Protein AF-A0AAE3PGR7-F1 (afdb_monomer_lite)

pLDDT: mean 71.2, std 22.92, range [33.66, 98.75]

Secondary structure (DSSP, 8-state):
--HHHHHHHHHHHHHHHHHHHH-TTS-PPPPHHHHHHHHHHHHHHHHHHHHHHHHHHHHHHHHHHHHHHHHHHHHHHHHHHHHHHHHHHHHHHHHHHHHHHH------------------------PPPPP----------------------------------------SSSHHHHHHHT--

Foldseek 3Di:
DDVVVVVVVVVVVVVVVCVVVVVPVVVPPQPPVNVVVVVVVVVVVVVVVVVVVVVVVVVVVVVVVVVVVVVVVVVVVVVVVVVVVVVVVVVVVVVVVCVVVVDDDDDDDDDDDDDDDDDDDDDDDDDDDDDDDDDDDDDDDDDDDDDDDDDDDDDDDDPDDDDDDDDDDDDDPPPPVVVVVVVD

Sequence (184 aa):
MTDTDVEALERRLRTVERALGDDETHTKPLSTADVADTTEFERRLDALESDLTELQAAVQAIRGYVGNVRSVNDEVADRAETALAKVEALEADRQSQAVERGSPGDGGRTRSSAPRTAIAHDDRARGPSGPTRPNAAEATDGGLDRRTATTGGQSTSDWGLDDEPESPADETSHGLLARVRDLL

Radius of gyration: 44.96 Å; chains: 1; bounding box: 107×59×117 Å

Structure (mmCIF, N/CA/C/O backbone):
data_AF-A0AAE3PGR7-F1
#
_entry.id   AF-A0AAE3PGR7-F1
#
loop_
_atom_site.group_PDB
_atom_site.id
_atom_site.type_symbol
_atom_site.label_atom_id
_atom_site.label_alt_id
_atom_site.label_comp_id
_atom_site.label_asym_id
_atom_site.label_entity_id
_atom_site.label_seq_id
_atom_site.pdbx_PDB_ins_code
_atom_site.Cartn_x
_atom_site.Cartn_y
_atom_site.Cartn_z
_atom_site.occupancy
_atom_site.B_iso_or_equiv
_atom_site.auth_seq_id
_atom_site.auth_comp_id
_atom_site.auth_asym_id
_atom_site.auth_atom_id
_atom_site.pdbx_PDB_model_num
ATOM 1 N N . MET A 1 1 ? 62.964 -0.918 -15.198 1.00 58.75 1 MET A N 1
ATOM 2 C CA . MET A 1 1 ? 62.183 -1.313 -16.380 1.00 58.75 1 MET A CA 1
ATOM 3 C C . MET A 1 1 ? 63.188 -1.440 -17.499 1.00 58.75 1 MET A C 1
ATOM 5 O O . MET A 1 1 ? 63.831 -0.454 -17.831 1.00 58.75 1 MET A O 1
ATOM 9 N N . THR A 1 2 ? 63.489 -2.674 -17.875 1.00 77.94 2 THR A N 1
ATOM 10 C CA . THR A 1 2 ? 64.539 -3.001 -18.846 1.00 77.94 2 THR A CA 1
ATOM 11 C C . THR A 1 2 ? 63.988 -2.849 -20.263 1.00 77.94 2 THR A C 1
ATOM 13 O O . THR A 1 2 ? 62.775 -2.943 -20.439 1.00 77.94 2 THR A O 1
ATOM 16 N N . ASP A 1 3 ? 64.835 -2.620 -21.270 1.00 75.81 3 ASP A N 1
ATOM 17 C CA . ASP A 1 3 ? 64.390 -2.526 -22.675 1.00 75.81 3 ASP A CA 1
ATOM 18 C C . ASP A 1 3 ? 63.552 -3.749 -23.099 1.00 75.81 3 ASP A C 1
ATOM 20 O O . ASP A 1 3 ? 62.554 -3.621 -23.804 1.00 75.81 3 ASP A O 1
ATOM 24 N N . THR A 1 4 ? 63.853 -4.924 -22.539 1.00 81.94 4 THR A N 1
ATOM 25 C CA . THR A 1 4 ? 63.080 -6.162 -22.713 1.00 81.94 4 THR A CA 1
ATOM 26 C C . THR A 1 4 ? 61.622 -6.051 -22.245 1.00 81.94 4 THR A C 1
ATOM 28 O O . THR A 1 4 ? 60.731 -6.656 -22.845 1.00 81.94 4 THR A O 1
ATOM 31 N N . ASP A 1 5 ? 61.350 -5.282 -21.186 1.00 87.25 5 ASP A N 1
ATOM 32 C CA . ASP A 1 5 ? 59.991 -5.065 -20.672 1.00 87.25 5 ASP A CA 1
ATOM 33 C C . ASP A 1 5 ? 59.175 -4.175 -21.624 1.00 87.25 5 ASP A C 1
ATOM 35 O O . ASP A 1 5 ? 57.977 -4.399 -21.814 1.00 87.25 5 ASP A O 1
ATOM 39 N N . VAL A 1 6 ? 59.831 -3.192 -22.253 1.00 87.75 6 VAL A N 1
ATOM 40 C CA . VAL A 1 6 ? 59.220 -2.299 -23.250 1.00 87.75 6 VAL A CA 1
ATOM 41 C C . VAL A 1 6 ? 58.903 -3.081 -24.525 1.00 87.75 6 VAL A C 1
ATOM 43 O O . VAL A 1 6 ? 57.759 -3.075 -24.975 1.00 87.75 6 VAL A O 1
ATOM 46 N N . GLU A 1 7 ? 59.850 -3.870 -25.035 1.00 88.31 7 GLU A N 1
ATOM 47 C CA . GLU A 1 7 ? 59.636 -4.731 -26.208 1.00 88.31 7 GLU A CA 1
ATOM 48 C C . GLU A 1 7 ? 58.528 -5.779 -25.984 1.00 88.31 7 GLU A C 1
ATOM 50 O O . GLU A 1 7 ? 57.774 -6.138 -26.896 1.00 88.31 7 GLU A O 1
ATOM 55 N N . ALA A 1 8 ? 58.403 -6.303 -24.760 1.00 89.81 8 ALA A N 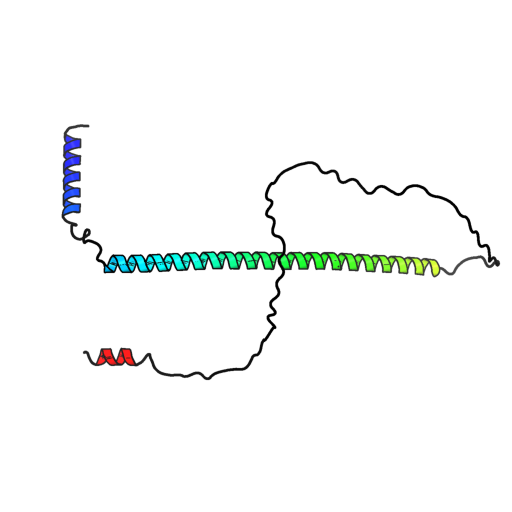1
ATOM 56 C CA . ALA A 1 8 ? 57.325 -7.218 -24.397 1.00 89.81 8 ALA A CA 1
ATOM 57 C C . ALA A 1 8 ? 55.950 -6.532 -24.397 1.00 89.81 8 ALA A C 1
ATOM 59 O O . ALA A 1 8 ? 54.975 -7.133 -24.863 1.00 89.81 8 ALA A O 1
ATOM 60 N N . LEU A 1 9 ? 55.872 -5.289 -23.913 1.00 91.50 9 LEU A N 1
ATOM 61 C CA . LEU A 1 9 ? 54.647 -4.494 -23.919 1.00 91.50 9 LEU A CA 1
ATOM 62 C C . LEU A 1 9 ? 54.239 -4.101 -25.342 1.00 91.50 9 LEU A C 1
ATOM 64 O O . LEU A 1 9 ? 53.080 -4.283 -25.699 1.00 91.50 9 LEU A O 1
ATOM 68 N N . GLU A 1 10 ? 55.178 -3.663 -26.177 1.00 92.75 10 GLU A N 1
ATOM 69 C CA . GLU A 1 10 ? 54.920 -3.306 -27.579 1.00 92.75 10 GLU A CA 1
ATOM 70 C C . GLU A 1 10 ? 54.406 -4.494 -28.394 1.00 92.75 10 GLU A C 1
ATOM 72 O O . GLU A 1 10 ? 53.478 -4.369 -29.191 1.00 92.75 10 GLU A O 1
ATOM 77 N N . ARG A 1 11 ? 54.964 -5.686 -28.167 1.00 92.44 11 ARG A N 1
ATOM 78 C CA . ARG A 1 11 ? 54.494 -6.919 -28.810 1.00 92.44 11 ARG A CA 1
ATOM 79 C C . ARG A 1 11 ? 53.082 -7.296 -28.369 1.00 92.44 11 ARG A C 1
ATOM 81 O O . ARG A 1 11 ? 52.286 -7.742 -29.196 1.00 92.44 11 ARG A O 1
ATOM 88 N N . ARG A 1 12 ? 52.754 -7.115 -27.086 1.00 93.31 12 ARG A N 1
ATOM 89 C CA . ARG A 1 12 ? 51.390 -7.318 -26.577 1.00 93.31 12 ARG A CA 1
ATOM 90 C C . ARG A 1 12 ? 50.428 -6.286 -27.145 1.00 93.31 12 ARG A C 1
ATOM 92 O O . ARG A 1 12 ? 49.370 -6.681 -27.618 1.00 93.31 12 ARG A O 1
ATOM 99 N N . LEU A 1 13 ? 50.814 -5.013 -27.167 1.00 92.81 13 LEU A N 1
ATOM 100 C CA . LEU A 1 13 ? 50.005 -3.938 -27.728 1.00 92.81 13 LEU A CA 1
ATOM 101 C C . LEU A 1 13 ? 49.731 -4.191 -29.209 1.00 92.81 13 LEU A C 1
ATOM 103 O O . LEU A 1 13 ? 48.577 -4.221 -29.594 1.00 92.81 13 LEU A O 1
ATOM 107 N N . ARG A 1 14 ? 50.746 -4.548 -30.002 1.00 91.19 14 ARG A N 1
ATOM 108 C CA . ARG A 1 14 ? 50.576 -4.923 -31.415 1.00 91.19 14 ARG A CA 1
ATOM 109 C C . ARG A 1 14 ? 49.663 -6.137 -31.606 1.00 91.19 14 ARG A C 1
ATOM 111 O O . ARG A 1 14 ? 48.950 -6.225 -32.599 1.00 91.19 14 ARG A O 1
ATOM 118 N N . THR A 1 15 ? 49.691 -7.088 -30.671 1.00 93.25 15 THR A N 1
ATOM 119 C CA . THR A 1 15 ? 48.790 -8.253 -30.693 1.00 93.25 15 THR A CA 1
ATOM 120 C C . THR A 1 15 ? 47.353 -7.832 -30.400 1.00 93.25 15 THR A C 1
ATOM 122 O O . THR A 1 15 ? 46.446 -8.294 -31.080 1.00 93.25 15 THR A O 1
ATOM 125 N N . VAL A 1 16 ? 47.146 -6.935 -29.434 1.00 87.75 16 VAL A N 1
ATOM 126 C CA . VAL A 1 16 ? 45.828 -6.377 -29.100 1.00 87.75 16 VAL A CA 1
ATOM 127 C C . VAL A 1 16 ? 45.314 -5.468 -30.215 1.00 87.75 16 VAL A C 1
ATOM 129 O O . VAL A 1 16 ? 44.167 -5.604 -30.601 1.00 87.75 16 VAL A O 1
ATOM 132 N N . GLU A 1 17 ? 46.147 -4.600 -30.783 1.00 87.56 17 GLU A N 1
ATOM 133 C CA . GLU A 1 17 ? 45.812 -3.737 -31.920 1.00 87.56 17 GLU A CA 1
ATOM 134 C C . GLU A 1 17 ? 45.452 -4.560 -33.150 1.00 87.56 17 GLU A C 1
ATOM 136 O O . GLU A 1 17 ? 44.491 -4.242 -33.841 1.00 87.56 17 GLU A O 1
ATOM 141 N N . ARG A 1 18 ? 46.176 -5.657 -33.403 1.00 84.81 18 ARG A N 1
ATOM 142 C CA . ARG A 1 18 ? 45.808 -6.575 -34.475 1.00 84.81 18 ARG A CA 1
ATOM 143 C C . ARG A 1 18 ? 44.531 -7.338 -34.153 1.00 84.81 18 ARG A C 1
ATOM 145 O O . ARG A 1 18 ? 43.717 -7.477 -35.042 1.00 84.81 18 ARG A O 1
ATOM 152 N N . ALA A 1 19 ? 44.326 -7.795 -32.921 1.00 85.19 19 ALA A N 1
ATOM 153 C CA . ALA A 1 19 ? 43.086 -8.469 -32.538 1.00 85.19 19 ALA A CA 1
ATOM 154 C C . ALA A 1 19 ? 41.865 -7.535 -32.611 1.00 85.19 19 ALA A C 1
ATOM 156 O O . ALA A 1 19 ? 40.807 -7.959 -33.051 1.00 85.19 19 ALA A O 1
ATOM 157 N N . LEU A 1 20 ? 42.020 -6.267 -32.220 1.00 79.50 20 LEU A N 1
ATOM 158 C CA . LEU A 1 20 ? 40.964 -5.254 -32.256 1.00 79.50 20 LEU A CA 1
ATOM 159 C C . LEU A 1 20 ? 40.713 -4.730 -33.678 1.00 79.50 20 LEU A C 1
ATOM 161 O O . LEU A 1 20 ? 39.576 -4.442 -34.024 1.00 79.50 20 LEU A O 1
ATOM 165 N N . GLY A 1 21 ? 41.762 -4.612 -34.498 1.00 73.88 21 GLY A N 1
ATOM 166 C CA . GLY A 1 21 ? 41.654 -4.212 -35.904 1.00 73.88 21 GLY A CA 1
ATOM 167 C C . GLY A 1 21 ? 41.184 -5.332 -36.838 1.00 73.88 21 GLY A C 1
ATOM 168 O O . GLY A 1 21 ? 40.611 -5.042 -37.876 1.00 73.88 21 GLY A O 1
ATOM 169 N N . ASP A 1 22 ? 41.403 -6.602 -36.487 1.00 69.88 22 ASP A N 1
ATOM 170 C CA . ASP A 1 22 ? 40.881 -7.766 -37.229 1.00 69.88 22 ASP A CA 1
ATOM 171 C C . ASP A 1 22 ? 39.427 -8.089 -36.815 1.00 69.88 22 ASP A C 1
ATOM 173 O O . ASP A 1 22 ? 38.694 -8.725 -37.566 1.00 69.88 22 ASP A O 1
ATOM 177 N N . ASP A 1 23 ? 38.976 -7.577 -35.660 1.00 59.38 23 ASP A N 1
ATOM 178 C CA . ASP A 1 23 ? 37.573 -7.563 -35.215 1.00 59.38 23 ASP A CA 1
ATOM 179 C C . ASP A 1 23 ? 36.814 -6.305 -35.690 1.00 59.38 23 ASP A C 1
ATOM 181 O O . ASP A 1 23 ? 35.937 -5.760 -35.018 1.00 59.38 23 ASP A O 1
ATOM 185 N N . GLU A 1 24 ? 37.099 -5.849 -36.911 1.00 56.09 24 GLU A N 1
ATOM 186 C CA . GLU A 1 24 ? 36.337 -4.791 -37.597 1.00 56.09 24 GLU A CA 1
ATOM 187 C C . GLU A 1 24 ? 34.894 -5.236 -37.947 1.00 56.09 24 GLU A C 1
ATOM 189 O O . GLU A 1 24 ? 34.111 -4.512 -38.561 1.00 56.09 24 GLU A O 1
ATOM 194 N N . THR A 1 25 ? 34.509 -6.440 -37.513 1.00 55.44 25 THR A N 1
ATOM 195 C CA . THR A 1 25 ? 33.149 -6.979 -37.538 1.00 55.44 25 THR A CA 1
ATOM 196 C C . THR A 1 25 ? 32.250 -6.487 -36.399 1.00 55.44 25 THR A C 1
ATOM 198 O O . THR A 1 25 ? 31.030 -6.525 -36.565 1.00 55.44 25 THR A O 1
ATOM 201 N N . HIS A 1 26 ? 32.797 -5.974 -35.288 1.00 55.81 26 HIS A N 1
ATOM 202 C CA . HIS A 1 26 ? 31.999 -5.479 -34.147 1.00 55.81 26 HIS A CA 1
ATOM 203 C C . HIS A 1 26 ? 31.828 -3.953 -34.093 1.00 55.81 26 HIS A C 1
ATOM 205 O O . HIS A 1 26 ? 31.121 -3.442 -33.227 1.00 55.81 26 HIS A O 1
ATOM 211 N N . THR A 1 27 ? 32.401 -3.210 -35.041 1.00 59.59 27 THR A N 1
ATOM 212 C CA . THR A 1 27 ? 32.222 -1.752 -35.175 1.00 59.59 27 THR A CA 1
ATOM 213 C C . THR A 1 27 ? 31.289 -1.390 -36.326 1.00 59.59 27 THR A C 1
ATOM 215 O O . THR A 1 27 ? 31.353 -0.286 -36.870 1.00 59.59 27 THR A O 1
ATOM 218 N N . LYS A 1 28 ? 30.386 -2.300 -36.717 1.00 69.81 28 LYS A N 1
ATOM 219 C CA . LYS A 1 28 ? 29.314 -1.920 -37.634 1.00 69.81 28 LYS A CA 1
ATOM 220 C C . LYS A 1 28 ? 28.516 -0.801 -36.951 1.00 69.81 28 LYS A C 1
ATOM 222 O O . LYS A 1 28 ? 28.056 -1.010 -35.827 1.00 69.81 28 LYS A O 1
ATOM 227 N N . PRO A 1 29 ? 28.371 0.382 -37.577 1.00 71.19 29 PRO A N 1
ATOM 228 C CA . PRO A 1 29 ? 27.564 1.439 -36.990 1.00 71.19 29 PRO A CA 1
ATOM 229 C C . PRO A 1 29 ? 26.173 0.868 -36.733 1.00 71.19 29 PRO A C 1
ATOM 231 O O . PRO A 1 29 ? 25.617 0.210 -37.622 1.00 71.19 29 PRO A O 1
ATOM 234 N N . LEU A 1 30 ? 25.657 1.085 -35.516 1.00 75.56 30 LEU A N 1
ATOM 235 C CA . LEU A 1 30 ? 24.296 0.700 -35.157 1.00 75.56 30 LEU A CA 1
ATOM 236 C C . LEU A 1 30 ? 23.379 1.153 -36.284 1.00 75.56 30 LEU A C 1
ATOM 238 O O . LEU A 1 30 ? 23.414 2.318 -36.701 1.00 75.56 30 LEU A O 1
ATOM 242 N N . SER A 1 31 ? 22.616 0.215 -36.833 1.00 80.75 31 SER A N 1
ATOM 243 C CA . SER A 1 31 ? 21.657 0.585 -37.852 1.00 80.75 31 SER A CA 1
ATOM 244 C C . SER A 1 31 ? 20.599 1.479 -37.213 1.00 80.75 31 SER A C 1
ATOM 246 O O . SER A 1 31 ? 20.343 1.434 -36.009 1.00 80.75 31 SER A O 1
ATOM 248 N N . THR A 1 32 ? 19.943 2.298 -38.025 1.00 80.81 32 THR A N 1
ATOM 249 C CA . THR A 1 32 ? 18.810 3.100 -37.551 1.00 80.81 32 THR A CA 1
ATOM 250 C C . THR A 1 32 ? 17.699 2.233 -36.952 1.00 80.81 32 THR A C 1
ATOM 252 O O . THR A 1 32 ? 16.953 2.724 -36.115 1.00 80.81 32 THR A O 1
ATOM 255 N N . ALA A 1 33 ? 17.600 0.961 -37.364 1.00 81.31 33 ALA A N 1
ATOM 256 C CA . ALA A 1 33 ? 16.688 -0.014 -36.773 1.00 81.31 33 ALA A CA 1
ATOM 257 C C . ALA A 1 33 ? 17.131 -0.416 -35.356 1.00 81.31 33 ALA A C 1
ATOM 259 O O . ALA A 1 33 ? 16.325 -0.332 -34.441 1.00 81.31 33 ALA A O 1
ATOM 260 N N . ASP A 1 34 ? 18.418 -0.719 -35.145 1.00 83.06 34 ASP A N 1
ATOM 261 C CA . ASP A 1 34 ? 18.950 -1.070 -33.815 1.00 83.06 34 ASP A CA 1
ATOM 262 C C . ASP A 1 34 ? 18.762 0.078 -32.803 1.00 83.06 34 ASP A C 1
ATOM 264 O O . ASP A 1 34 ? 18.436 -0.137 -31.632 1.00 83.06 34 ASP A O 1
ATOM 268 N N . VAL A 1 35 ? 18.935 1.324 -33.260 1.00 83.62 35 VAL A N 1
ATOM 269 C CA . VAL A 1 35 ? 18.675 2.518 -32.441 1.00 83.62 35 VAL A CA 1
ATOM 270 C C . VAL A 1 35 ? 17.179 2.676 -32.157 1.00 83.62 35 VAL A C 1
ATOM 272 O O . VAL A 1 35 ? 16.812 2.968 -31.022 1.00 83.62 35 VAL A O 1
ATOM 275 N N . ALA A 1 36 ? 16.309 2.467 -33.151 1.00 84.19 36 ALA A N 1
ATOM 276 C CA . ALA A 1 36 ? 14.861 2.558 -32.963 1.00 84.19 36 ALA A CA 1
ATOM 277 C C . ALA A 1 36 ? 14.354 1.523 -31.945 1.00 84.19 36 ALA A C 1
ATOM 279 O O . ALA A 1 36 ? 13.643 1.901 -31.013 1.00 84.19 36 ALA A O 1
ATOM 280 N N . ASP A 1 37 ? 14.797 0.271 -32.059 1.00 89.88 37 ASP A N 1
ATOM 281 C CA . ASP A 1 37 ? 14.452 -0.804 -31.127 1.00 89.88 37 ASP A CA 1
ATOM 282 C C . ASP A 1 37 ? 14.908 -0.462 -29.703 1.00 89.88 37 ASP A C 1
ATOM 284 O O . ASP A 1 37 ? 14.136 -0.575 -28.751 1.00 89.88 37 ASP A O 1
ATOM 288 N N . THR A 1 38 ? 16.135 0.051 -29.550 1.00 92.06 38 THR A N 1
ATOM 289 C CA . THR A 1 38 ? 16.653 0.491 -28.243 1.00 92.06 38 THR A CA 1
ATOM 290 C C . THR A 1 38 ? 15.775 1.590 -27.640 1.00 92.06 38 THR A C 1
ATOM 292 O O . THR A 1 38 ? 15.382 1.487 -26.481 1.00 92.06 38 THR A O 1
ATOM 295 N N . THR A 1 39 ? 15.378 2.595 -28.428 1.00 92.44 39 THR A N 1
ATOM 296 C CA . THR A 1 39 ? 14.498 3.666 -27.928 1.00 92.44 39 THR A CA 1
ATOM 297 C C . THR A 1 39 ? 13.090 3.182 -27.575 1.00 92.44 39 THR A C 1
ATOM 299 O O . THR A 1 39 ? 12.449 3.750 -26.691 1.00 92.44 39 THR A O 1
ATOM 302 N N . GLU A 1 40 ? 12.573 2.149 -28.245 1.00 94.12 40 GLU A N 1
ATOM 303 C CA . GLU A 1 40 ? 11.300 1.529 -27.870 1.00 94.12 40 GLU A CA 1
ATOM 304 C C . GLU A 1 40 ? 11.428 0.780 -26.539 1.00 94.12 40 GLU A C 1
ATOM 306 O O . GLU A 1 40 ? 10.568 0.926 -25.665 1.00 94.12 40 GLU A O 1
ATOM 311 N N . PHE A 1 41 ? 12.521 0.036 -26.350 1.00 95.56 41 PHE A N 1
ATOM 312 C CA . PHE A 1 41 ? 12.805 -0.634 -25.084 1.00 95.56 41 PHE A CA 1
ATOM 313 C C . PHE A 1 41 ? 12.960 0.352 -23.930 1.00 95.56 41 PHE A C 1
ATOM 315 O O . PHE A 1 41 ? 12.374 0.120 -22.876 1.00 95.56 41 PHE A O 1
ATOM 322 N N . GLU A 1 42 ? 13.676 1.458 -24.133 1.00 95.88 42 GLU A N 1
ATOM 323 C CA . GLU A 1 42 ? 13.814 2.526 -23.137 1.00 95.88 42 GLU A CA 1
ATOM 324 C C . GLU A 1 42 ? 12.445 3.081 -22.731 1.00 95.88 42 GLU A C 1
ATOM 326 O O . GLU A 1 42 ? 12.109 3.081 -21.551 1.00 95.88 42 GLU A O 1
ATOM 331 N N . ARG A 1 43 ? 11.581 3.426 -23.697 1.00 96.94 43 ARG A N 1
ATOM 332 C CA . ARG A 1 43 ? 10.220 3.907 -23.393 1.00 96.94 43 ARG A CA 1
ATOM 333 C C . ARG A 1 43 ? 9.386 2.882 -22.635 1.00 96.94 43 ARG A C 1
ATOM 335 O O . ARG A 1 43 ? 8.582 3.248 -21.781 1.00 96.94 43 ARG A O 1
ATOM 342 N N . ARG A 1 44 ? 9.527 1.599 -22.974 1.00 97.00 44 ARG A N 1
ATOM 343 C CA . ARG A 1 44 ? 8.803 0.526 -22.288 1.00 97.00 44 ARG A CA 1
ATOM 344 C C . ARG A 1 44 ? 9.320 0.325 -20.866 1.00 97.00 44 ARG A C 1
ATOM 346 O O . ARG A 1 44 ? 8.514 0.045 -19.984 1.00 97.00 44 ARG A O 1
ATOM 353 N N . LEU A 1 45 ? 10.625 0.462 -20.642 1.00 98.12 45 LEU A N 1
ATOM 354 C CA . LEU A 1 45 ? 11.211 0.437 -19.305 1.00 98.12 45 LEU A CA 1
ATOM 355 C C . LEU A 1 45 ? 10.723 1.624 -18.477 1.00 98.12 45 LEU A C 1
ATOM 357 O O . LEU A 1 45 ? 10.206 1.397 -17.390 1.00 98.12 45 LEU A O 1
ATOM 361 N N . ASP A 1 46 ? 10.756 2.840 -19.023 1.00 97.75 46 ASP A N 1
ATOM 362 C CA . ASP A 1 46 ? 10.248 4.038 -18.344 1.00 97.75 46 ASP A CA 1
ATOM 363 C C . ASP A 1 46 ? 8.769 3.884 -17.947 1.00 97.75 46 ASP A C 1
ATOM 365 O O . ASP A 1 46 ? 8.370 4.221 -16.830 1.00 97.75 46 ASP A O 1
ATOM 369 N N . ALA A 1 47 ? 7.942 3.328 -18.841 1.00 97.69 47 ALA A N 1
ATOM 370 C CA . ALA A 1 47 ? 6.539 3.046 -18.546 1.00 97.69 47 ALA A CA 1
ATOM 371 C C . ALA A 1 47 ? 6.387 2.021 -17.409 1.00 97.69 47 ALA A C 1
ATOM 373 O O . ALA A 1 47 ? 5.623 2.246 -16.474 1.00 97.69 47 ALA A O 1
ATOM 374 N N . LEU A 1 48 ? 7.152 0.925 -17.445 1.00 98.25 48 LEU A N 1
ATOM 375 C CA . LEU A 1 48 ? 7.123 -0.096 -16.395 1.00 98.25 48 LEU A CA 1
ATOM 376 C C . LEU A 1 48 ? 7.632 0.432 -15.046 1.00 98.25 48 LEU A C 1
ATOM 378 O O . LEU A 1 48 ? 7.107 0.043 -14.004 1.00 98.25 48 LEU A O 1
ATOM 382 N N . GLU A 1 49 ? 8.634 1.310 -15.038 1.00 98.38 49 GLU A N 1
ATOM 383 C CA . GLU A 1 49 ? 9.129 1.961 -13.822 1.00 98.38 49 GLU A CA 1
ATOM 384 C C . GLU A 1 49 ? 8.088 2.915 -13.224 1.00 98.38 49 GLU A C 1
ATOM 386 O O . GLU A 1 49 ? 7.900 2.945 -12.000 1.00 98.38 49 GLU A O 1
ATOM 391 N N . SER A 1 50 ? 7.364 3.647 -14.076 1.00 98.31 50 SER A N 1
ATOM 392 C CA . SER A 1 50 ? 6.231 4.476 -13.660 1.00 98.31 50 SER A CA 1
ATOM 393 C C . SER A 1 50 ? 5.118 3.626 -13.040 1.00 98.31 50 SER A C 1
ATOM 395 O O . SER A 1 50 ? 4.691 3.903 -11.917 1.00 98.31 50 SER A O 1
ATOM 397 N N . ASP A 1 51 ? 4.705 2.551 -13.715 1.00 98.31 51 ASP A N 1
ATOM 398 C CA . ASP A 1 51 ? 3.666 1.635 -13.228 1.00 98.31 51 ASP A CA 1
ATOM 399 C C . ASP A 1 51 ? 4.075 0.969 -11.907 1.00 98.31 51 ASP A C 1
ATOM 401 O O . ASP A 1 51 ? 3.268 0.826 -10.984 1.00 98.31 51 ASP A O 1
ATOM 405 N N . LEU A 1 52 ? 5.350 0.588 -11.770 1.00 98.69 52 LEU A N 1
ATOM 406 C CA . LEU A 1 52 ? 5.876 0.020 -10.532 1.00 98.69 52 LEU A CA 1
ATOM 407 C C . LEU A 1 52 ? 5.838 1.038 -9.388 1.00 98.69 52 LEU A C 1
ATOM 409 O O . LEU A 1 52 ? 5.480 0.682 -8.263 1.00 98.69 52 LEU A O 1
ATOM 413 N N . THR A 1 53 ? 6.185 2.293 -9.668 1.00 98.56 53 THR A N 1
ATOM 414 C CA . THR A 1 53 ? 6.128 3.383 -8.687 1.00 98.56 53 THR A CA 1
ATOM 415 C C . THR A 1 53 ? 4.692 3.619 -8.219 1.00 98.56 53 THR A C 1
ATOM 417 O O . THR A 1 53 ? 4.439 3.738 -7.016 1.00 98.56 53 THR A O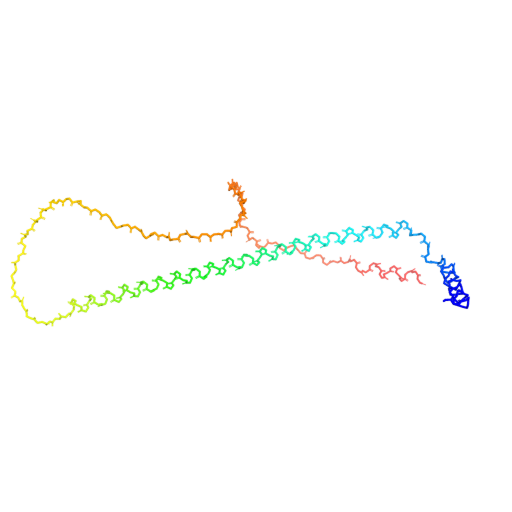 1
ATOM 420 N N . GLU A 1 54 ? 3.730 3.622 -9.142 1.00 98.50 54 GLU A N 1
ATOM 421 C CA . GLU A 1 54 ? 2.308 3.739 -8.817 1.00 98.50 54 GLU A CA 1
ATOM 422 C C . GLU A 1 54 ? 1.813 2.543 -7.992 1.00 98.50 54 GLU A C 1
ATOM 424 O O . GLU A 1 54 ? 1.158 2.725 -6.961 1.00 98.50 54 GLU A O 1
ATOM 429 N N . LEU A 1 55 ? 2.191 1.319 -8.369 1.00 98.56 55 LEU A N 1
ATOM 430 C CA . LEU A 1 55 ? 1.818 0.115 -7.631 1.00 98.56 55 LEU A CA 1
ATOM 431 C C . LEU A 1 55 ? 2.393 0.117 -6.209 1.00 98.56 55 LEU A C 1
ATOM 433 O O . LEU A 1 55 ? 1.697 -0.239 -5.257 1.00 98.56 55 LEU A O 1
ATOM 437 N N . GLN A 1 56 ? 3.642 0.551 -6.030 1.00 98.56 56 GLN A N 1
ATOM 438 C CA . GLN A 1 56 ? 4.249 0.704 -4.705 1.00 98.56 56 GLN A CA 1
ATOM 439 C C . GLN A 1 56 ? 3.496 1.734 -3.856 1.00 98.56 56 GLN A C 1
ATOM 441 O O . GLN A 1 56 ? 3.237 1.484 -2.674 1.00 98.56 56 GLN A O 1
ATOM 446 N N . ALA A 1 57 ? 3.093 2.857 -4.454 1.00 98.69 57 ALA A N 1
ATOM 447 C CA . ALA A 1 57 ? 2.274 3.858 -3.782 1.00 98.69 57 ALA A CA 1
ATOM 448 C C . ALA A 1 57 ? 0.900 3.291 -3.379 1.00 98.69 57 ALA A C 1
ATOM 450 O O . ALA A 1 57 ? 0.471 3.472 -2.236 1.00 98.69 57 ALA A O 1
ATOM 451 N N . ALA A 1 58 ? 0.241 2.542 -4.268 1.00 98.56 58 ALA A N 1
ATOM 452 C CA . ALA A 1 58 ? -1.038 1.891 -3.996 1.00 98.56 58 ALA A CA 1
ATOM 453 C C . ALA A 1 58 ? -0.932 0.855 -2.863 1.00 98.56 58 ALA A C 1
ATOM 455 O O . ALA A 1 58 ? -1.738 0.859 -1.931 1.00 98.56 58 ALA A O 1
ATOM 456 N N . VAL A 1 59 ? 0.102 0.009 -2.876 1.00 98.56 59 VAL A N 1
ATOM 457 C CA . VAL A 1 59 ? 0.361 -0.965 -1.802 1.00 98.56 59 VAL A CA 1
ATOM 458 C C . VAL A 1 59 ? 0.615 -0.259 -0.469 1.00 98.56 59 VAL A C 1
ATOM 460 O O . VAL A 1 59 ? 0.094 -0.683 0.567 1.00 98.56 59 VAL A O 1
ATOM 463 N N . GLN A 1 60 ? 1.366 0.844 -0.475 1.00 98.56 60 GLN A N 1
ATOM 464 C CA . GLN A 1 60 ? 1.614 1.621 0.735 1.00 98.56 60 GLN A CA 1
ATOM 465 C C . GLN A 1 60 ? 0.328 2.263 1.275 1.00 98.56 60 GLN A C 1
ATOM 467 O O . GLN A 1 60 ? 0.110 2.267 2.490 1.00 98.56 60 GLN A O 1
ATOM 472 N N . ALA A 1 61 ? -0.557 2.737 0.396 1.00 98.75 61 ALA A N 1
ATOM 473 C CA . ALA A 1 61 ? -1.872 3.238 0.780 1.00 98.75 61 ALA A CA 1
ATOM 474 C C . ALA A 1 61 ? -2.738 2.135 1.414 1.00 98.75 61 ALA A C 1
ATOM 476 O O . ALA A 1 61 ? -3.321 2.353 2.477 1.00 98.75 61 ALA A O 1
ATOM 477 N N . ILE A 1 62 ? -2.757 0.927 0.835 1.00 98.44 62 ILE A N 1
ATOM 478 C CA . ILE A 1 62 ? -3.469 -0.232 1.399 1.00 98.44 62 ILE A CA 1
ATOM 479 C C . ILE A 1 62 ? -2.908 -0.594 2.779 1.00 98.44 62 ILE A C 1
ATOM 481 O O . ILE A 1 62 ? -3.673 -0.810 3.720 1.00 98.44 62 ILE A O 1
ATOM 485 N N . ARG A 1 63 ? -1.580 -0.618 2.942 1.00 98.06 63 ARG A N 1
ATOM 486 C CA . ARG A 1 63 ? -0.947 -0.871 4.245 1.00 98.06 63 ARG A CA 1
ATOM 487 C C . ARG A 1 63 ? -1.357 0.177 5.281 1.00 98.06 63 ARG A C 1
ATOM 489 O O . ARG A 1 63 ? -1.658 -0.187 6.418 1.00 98.06 63 ARG A O 1
ATOM 496 N N . GLY A 1 64 ? -1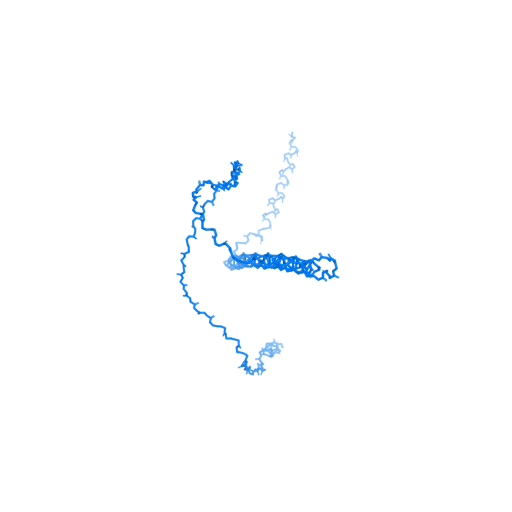.389 1.451 4.892 1.00 98.50 64 GLY A N 1
ATOM 497 C CA . GLY A 1 64 ? -1.876 2.541 5.738 1.00 98.50 64 GLY A CA 1
ATOM 498 C C . GLY A 1 64 ? -3.339 2.352 6.140 1.00 98.50 64 GLY A C 1
ATOM 499 O O . GLY A 1 64 ? -3.671 2.443 7.321 1.00 98.50 64 GLY A O 1
ATOM 500 N N . TYR A 1 65 ? -4.200 2.001 5.183 1.00 98.44 65 TYR A N 1
ATOM 501 C CA . TYR A 1 65 ? -5.616 1.739 5.430 1.00 98.44 65 TYR A CA 1
ATOM 502 C C . TYR A 1 65 ? -5.837 0.569 6.397 1.00 98.44 65 TYR A C 1
ATOM 504 O O . TYR A 1 65 ? -6.559 0.715 7.381 1.00 98.44 65 TYR A O 1
ATOM 512 N N . VAL A 1 66 ? -5.176 -0.574 6.180 1.00 98.56 66 VAL A N 1
ATOM 513 C CA . VAL A 1 66 ? -5.278 -1.735 7.082 1.00 98.56 66 VAL A CA 1
ATOM 514 C C . VAL A 1 66 ? -4.755 -1.394 8.480 1.00 98.56 66 VAL A C 1
ATOM 516 O O . VAL A 1 66 ? -5.338 -1.827 9.473 1.00 98.56 66 VAL A O 1
ATOM 519 N N . GLY A 1 67 ? -3.692 -0.590 8.574 1.00 98.50 67 GLY A N 1
ATOM 520 C CA . GL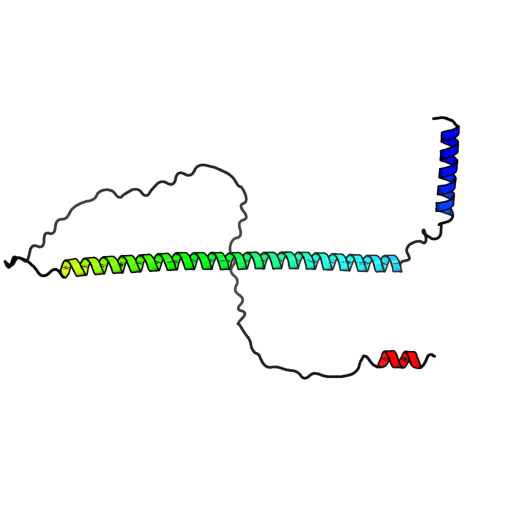Y A 1 67 ? -3.212 -0.053 9.848 1.00 98.50 67 GLY A CA 1
ATOM 521 C C . GLY A 1 67 ? -4.279 0.774 10.570 1.00 98.50 67 GLY A C 1
ATOM 522 O O . GLY A 1 67 ? -4.540 0.539 11.747 1.00 98.50 67 GLY A O 1
ATOM 523 N N . ASN A 1 68 ? -4.952 1.677 9.854 1.00 98.38 68 ASN A N 1
ATOM 524 C CA . ASN A 1 68 ? -6.043 2.483 10.401 1.00 98.38 68 ASN A CA 1
ATOM 525 C C . ASN A 1 68 ? -7.228 1.623 10.872 1.00 98.38 68 ASN A C 1
ATOM 527 O O . ASN A 1 68 ? -7.742 1.838 11.964 1.00 98.38 68 ASN A O 1
ATOM 531 N N . VAL A 1 69 ? -7.635 0.616 10.091 1.00 98.56 69 VAL A N 1
ATOM 532 C CA . VAL A 1 69 ? -8.717 -0.307 10.483 1.00 98.56 69 VAL A CA 1
ATOM 533 C C . VAL A 1 69 ? -8.368 -1.059 11.768 1.00 98.56 69 VAL A C 1
ATOM 535 O O . VAL A 1 69 ? -9.223 -1.189 12.641 1.00 98.56 69 VAL A O 1
ATOM 538 N N . ARG A 1 70 ? -7.118 -1.518 11.917 1.00 97.94 70 ARG A N 1
ATOM 539 C CA . ARG A 1 70 ? -6.657 -2.166 13.156 1.00 97.94 70 ARG A CA 1
ATOM 540 C C . ARG A 1 70 ? -6.704 -1.207 14.345 1.00 97.94 70 ARG A C 1
ATOM 542 O O . ARG A 1 70 ? -7.287 -1.569 15.354 1.00 97.94 70 ARG A O 1
ATOM 549 N N . SER A 1 71 ? -6.208 0.024 14.187 1.00 98.50 71 SER A N 1
ATOM 550 C CA . SER A 1 71 ? -6.282 1.056 15.236 1.00 98.50 71 SER A CA 1
ATOM 551 C C . SER A 1 71 ? -7.719 1.301 15.697 1.00 98.50 71 SER A C 1
ATOM 553 O O . SER A 1 71 ? -7.997 1.304 16.889 1.00 98.50 71 SER A O 1
ATOM 555 N N . VAL A 1 72 ? -8.657 1.447 14.757 1.00 98.25 72 VAL A N 1
ATOM 556 C CA . VAL A 1 72 ? -10.077 1.643 15.085 1.00 98.25 72 VAL A CA 1
ATOM 557 C C . VAL A 1 72 ? -10.659 0.424 15.797 1.00 98.25 72 VAL A C 1
ATOM 559 O O . VAL A 1 72 ? -11.446 0.579 16.727 1.00 98.25 72 VAL A O 1
ATOM 562 N N . ASN A 1 73 ? -10.295 -0.787 15.374 1.00 97.62 73 ASN A N 1
ATOM 563 C CA . ASN A 1 73 ? -10.758 -2.004 16.030 1.00 97.62 73 ASN A CA 1
ATOM 564 C C . ASN A 1 73 ? -10.260 -2.092 17.478 1.00 97.62 73 ASN A C 1
ATOM 566 O O . ASN A 1 73 ? -11.050 -2.401 18.367 1.00 97.62 73 ASN A O 1
ATOM 570 N N . ASP A 1 74 ? -8.989 -1.769 17.712 1.00 98.44 74 ASP A N 1
ATOM 571 C CA . ASP A 1 74 ? -8.395 -1.755 19.049 1.00 98.44 74 ASP A CA 1
ATOM 572 C C . ASP A 1 74 ? -9.068 -0.682 19.927 1.00 98.44 74 ASP A C 1
ATOM 574 O O . ASP A 1 74 ? -9.510 -0.970 21.035 1.00 98.44 74 ASP A O 1
ATOM 578 N N . GLU A 1 75 ? -9.309 0.522 19.393 1.00 98.44 75 GLU A N 1
ATOM 579 C CA . GLU A 1 75 ? -10.056 1.578 20.094 1.00 98.44 75 GLU A CA 1
ATOM 580 C C . GLU A 1 75 ? -11.503 1.179 20.438 1.00 98.44 75 GLU A C 1
ATOM 582 O O . GLU A 1 75 ? -12.046 1.581 21.474 1.00 98.44 75 GLU A O 1
ATOM 587 N N . VAL A 1 76 ? -12.171 0.425 19.559 1.00 98.50 76 VAL A N 1
ATOM 588 C CA . VAL A 1 76 ? -13.520 -0.098 19.812 1.00 98.50 76 VAL A CA 1
ATOM 589 C C . VAL A 1 76 ? -13.484 -1.177 20.889 1.00 98.50 76 VAL A C 1
ATOM 591 O O . VAL A 1 76 ? -14.356 -1.161 21.759 1.00 98.50 76 VAL A O 1
ATOM 594 N N . ALA A 1 77 ? -12.492 -2.069 20.862 1.00 97.88 77 ALA A N 1
ATOM 595 C CA . ALA A 1 77 ? -12.303 -3.090 21.885 1.00 97.88 77 ALA A CA 1
ATOM 596 C C . ALA A 1 77 ? -12.067 -2.452 23.264 1.00 97.88 77 ALA A C 1
ATOM 598 O O . ALA A 1 77 ? -12.815 -2.745 24.196 1.00 97.88 77 ALA A O 1
ATOM 599 N N . ASP A 1 78 ? -11.152 -1.485 23.361 1.00 98.56 78 ASP A N 1
ATOM 600 C CA . ASP A 1 78 ? -10.864 -0.748 24.598 1.00 98.56 78 ASP A CA 1
ATOM 601 C C . ASP A 1 78 ? -12.110 -0.028 25.138 1.00 98.56 78 ASP A C 1
ATOM 603 O O . ASP A 1 78 ? -12.400 -0.019 26.343 1.00 98.56 78 ASP A O 1
ATOM 607 N N . ARG A 1 79 ? -12.897 0.584 24.241 1.00 97.62 79 ARG A N 1
ATOM 608 C CA . ARG A 1 79 ? -14.152 1.253 24.608 1.00 97.62 79 ARG A CA 1
ATOM 609 C C . ARG A 1 79 ? -15.199 0.258 25.096 1.00 97.62 79 ARG A C 1
ATOM 611 O O . ARG A 1 79 ? -15.914 0.572 26.050 1.00 97.62 79 ARG A O 1
ATOM 618 N N . ALA A 1 80 ? -15.311 -0.898 24.448 1.00 98.56 80 ALA A N 1
ATOM 619 C CA . ALA A 1 80 ? -16.242 -1.950 24.834 1.00 98.56 80 ALA A CA 1
ATOM 620 C C . ALA A 1 80 ? -15.869 -2.541 26.199 1.00 98.56 80 ALA A C 1
ATOM 622 O O . ALA A 1 80 ? -16.739 -2.649 27.061 1.00 98.56 80 ALA A O 1
ATOM 623 N N . GLU A 1 81 ? -14.588 -2.823 26.435 1.00 98.19 81 GLU A N 1
ATOM 624 C CA . GLU A 1 81 ? -14.085 -3.309 27.722 1.00 98.19 81 GLU A CA 1
ATOM 625 C C . GLU A 1 81 ? -14.322 -2.281 28.836 1.00 98.19 81 GLU A C 1
ATOM 627 O O . GLU A 1 81 ? -14.866 -2.602 29.892 1.00 98.19 81 GLU A O 1
ATOM 632 N N . THR A 1 82 ? -14.042 -1.003 28.567 1.00 98.38 82 THR A N 1
ATOM 633 C CA . THR A 1 82 ? -14.330 0.086 29.512 1.00 98.38 82 THR A CA 1
ATOM 634 C C . THR A 1 82 ? -15.825 0.205 29.818 1.00 98.38 82 THR A C 1
ATOM 636 O O . THR A 1 82 ? -16.213 0.493 30.953 1.00 98.38 82 THR A O 1
ATOM 639 N N . ALA A 1 83 ? -16.685 0.044 28.811 1.00 98.12 83 ALA A N 1
ATOM 640 C CA . ALA A 1 83 ? -18.130 0.092 28.998 1.00 98.12 83 ALA A CA 1
ATOM 641 C C . ALA A 1 83 ? -18.620 -1.094 29.836 1.00 98.12 83 ALA A C 1
ATOM 643 O O . ALA A 1 83 ? -19.400 -0.885 30.764 1.00 98.12 83 ALA A O 1
ATOM 644 N N . LEU A 1 84 ? -18.120 -2.299 29.555 1.00 98.00 84 LEU A N 1
ATOM 645 C CA . LEU A 1 84 ? -18.427 -3.511 30.308 1.00 98.00 84 LEU A CA 1
ATOM 646 C C . LEU A 1 84 ? -18.024 -3.358 31.780 1.00 98.00 84 LEU A C 1
ATOM 648 O O . LEU A 1 84 ? -18.876 -3.485 32.655 1.00 98.00 84 LEU A O 1
ATOM 652 N N . ALA A 1 85 ? -16.787 -2.935 32.050 1.00 98.00 85 ALA A N 1
ATOM 653 C CA . ALA A 1 85 ? -16.297 -2.707 33.410 1.00 98.00 85 ALA A CA 1
ATOM 654 C C . ALA A 1 85 ? -17.139 -1.670 34.180 1.00 98.00 85 ALA A C 1
ATOM 656 O O . ALA A 1 85 ? -17.395 -1.815 35.376 1.00 98.00 85 ALA A O 1
ATOM 657 N N . LYS A 1 86 ? -17.614 -0.614 33.505 1.00 97.56 86 LYS A N 1
ATOM 658 C CA . LYS A 1 86 ? -18.511 0.381 34.118 1.00 97.56 86 LYS A CA 1
ATOM 659 C C . LYS A 1 86 ? -19.886 -0.194 34.440 1.00 97.56 86 LYS A C 1
ATOM 661 O O . LYS A 1 86 ? -20.446 0.149 35.478 1.00 97.56 86 LYS A O 1
ATOM 666 N N . VAL A 1 87 ? -20.445 -1.021 33.558 1.00 98.00 87 VAL A N 1
ATOM 667 C CA . VAL A 1 87 ? -21.734 -1.682 33.798 1.00 98.00 87 VAL A CA 1
ATOM 668 C C . VAL A 1 87 ? -21.615 -2.645 34.975 1.00 98.00 87 VAL A C 1
ATOM 670 O O . VAL A 1 87 ? -22.422 -2.551 35.894 1.00 98.00 87 VAL A O 1
ATOM 673 N N . GLU A 1 88 ? -20.570 -3.470 35.012 1.00 96.88 88 GLU A N 1
ATOM 674 C CA . GLU A 1 88 ? -20.298 -4.383 36.127 1.00 96.88 88 GLU A CA 1
ATOM 675 C C . GLU A 1 88 ? -20.132 -3.632 37.455 1.00 96.88 88 GLU A C 1
ATOM 677 O O . GLU A 1 88 ? -20.728 -4.013 38.462 1.00 96.88 88 GLU A O 1
ATOM 682 N N . ALA A 1 89 ? -19.403 -2.510 37.464 1.00 95.38 89 ALA A N 1
ATOM 683 C CA . ALA A 1 89 ? -19.270 -1.671 38.654 1.00 95.38 89 ALA A CA 1
ATOM 684 C C . ALA A 1 89 ? -20.623 -1.102 39.127 1.00 95.38 89 ALA A C 1
ATOM 686 O O . ALA A 1 89 ? -20.905 -1.084 40.326 1.00 95.38 89 ALA A O 1
ATOM 687 N N . LEU A 1 90 ? -21.483 -0.667 38.198 1.00 96.25 90 LEU A N 1
ATOM 688 C CA . LEU A 1 90 ? -22.831 -0.185 38.519 1.00 96.25 90 LEU A CA 1
ATOM 689 C C . LEU A 1 90 ? -23.756 -1.307 39.010 1.00 96.25 90 LEU A C 1
ATOM 691 O O . LEU A 1 90 ? -24.632 -1.061 39.840 1.00 96.25 90 LEU A O 1
ATOM 695 N N . GLU A 1 91 ? -23.616 -2.523 38.489 1.00 95.12 91 GLU A N 1
ATOM 696 C CA . GLU A 1 91 ? -24.362 -3.688 38.965 1.00 95.12 91 GLU A CA 1
ATOM 697 C C . GLU A 1 91 ? -23.916 -4.104 40.369 1.00 95.12 91 GLU A C 1
ATOM 699 O O . GLU A 1 91 ? -24.770 -4.314 41.233 1.00 95.12 91 GLU A O 1
ATOM 704 N N . ALA A 1 92 ? -22.609 -4.131 40.633 1.00 94.00 92 ALA A N 1
ATOM 705 C CA . ALA A 1 92 ? -22.054 -4.418 41.953 1.00 94.00 92 ALA A CA 1
ATOM 706 C C . ALA A 1 92 ? -22.487 -3.383 43.011 1.00 94.00 92 ALA A C 1
ATOM 708 O O . ALA A 1 92 ? -22.872 -3.759 44.123 1.00 94.00 92 ALA A O 1
ATOM 709 N N . ASP A 1 93 ? -22.499 -2.090 42.666 1.00 93.81 93 ASP A N 1
ATOM 710 C CA . ASP A 1 93 ? -23.000 -1.026 43.550 1.00 93.81 93 ASP A CA 1
ATOM 711 C C . ASP A 1 93 ? -24.498 -1.208 43.860 1.00 93.81 93 ASP A C 1
ATOM 713 O O . ASP A 1 93 ? -24.912 -1.175 45.022 1.00 93.81 93 ASP A O 1
ATOM 717 N N . ARG A 1 94 ? -25.324 -1.517 42.847 1.00 93.25 94 ARG A N 1
ATOM 718 C CA . ARG A 1 94 ? -26.757 -1.805 43.054 1.00 93.25 94 ARG A CA 1
ATOM 719 C C . ARG A 1 94 ? -26.997 -3.034 43.927 1.00 93.25 94 ARG A C 1
ATOM 721 O O . ARG A 1 94 ? -27.884 -2.996 44.780 1.00 93.25 94 ARG A O 1
ATOM 728 N N . GLN A 1 95 ? -26.244 -4.114 43.720 1.00 90.62 95 GLN A N 1
ATOM 729 C CA . GLN A 1 95 ? -26.341 -5.316 44.552 1.00 90.62 95 GLN A CA 1
ATOM 730 C C . GLN A 1 95 ? -25.967 -5.010 46.007 1.00 90.62 95 GLN A C 1
ATOM 732 O O . GLN A 1 95 ? -26.687 -5.417 46.918 1.00 90.62 95 GLN A O 1
ATOM 737 N N . SER A 1 96 ? -24.913 -4.221 46.226 1.00 89.50 96 SER A N 1
ATOM 738 C CA . SER A 1 96 ? -24.491 -3.788 47.564 1.00 89.50 96 SER A CA 1
ATOM 739 C C . SER A 1 96 ? -25.587 -2.974 48.267 1.00 89.50 96 SER A C 1
ATOM 741 O O . SER A 1 96 ? -25.972 -3.291 49.392 1.00 89.50 96 SER A O 1
ATOM 743 N N . GLN A 1 97 ? -26.194 -2.004 47.573 1.00 86.88 97 GLN A N 1
ATOM 744 C CA . GLN A 1 97 ? -27.314 -1.217 48.111 1.00 86.88 97 GLN A CA 1
ATOM 745 C C . GLN A 1 97 ? -28.575 -2.055 48.387 1.00 86.88 97 GLN A C 1
ATOM 747 O O . GLN A 1 97 ? -29.333 -1.762 49.317 1.00 86.88 97 GLN A O 1
ATOM 752 N N . ALA A 1 98 ? -28.837 -3.089 47.581 1.00 80.94 98 ALA A N 1
ATOM 753 C CA . ALA A 1 98 ? -29.962 -3.995 47.796 1.00 80.94 98 ALA A CA 1
ATOM 754 C C . ALA A 1 98 ? -29.769 -4.858 49.053 1.00 80.94 98 ALA A C 1
ATOM 756 O O . ALA A 1 98 ? -30.726 -5.055 49.800 1.00 80.94 98 ALA A O 1
ATOM 757 N N . VAL A 1 99 ? -28.542 -5.318 49.326 1.00 79.75 99 VAL A N 1
ATOM 758 C CA . VAL A 1 99 ? -28.199 -6.043 50.561 1.00 79.75 99 VAL A CA 1
ATOM 759 C C . VAL A 1 99 ? -28.334 -5.134 51.787 1.00 79.75 99 VAL A C 1
ATOM 761 O O . VAL A 1 99 ? -28.935 -5.545 52.779 1.00 79.75 99 VAL A O 1
ATOM 764 N N . GLU A 1 100 ? -27.874 -3.881 51.711 1.00 74.12 100 GLU A N 1
ATOM 765 C CA . GLU A 1 100 ? -28.027 -2.907 52.805 1.00 74.12 100 GLU A CA 1
ATOM 766 C C . GLU A 1 100 ? -29.497 -2.596 53.129 1.00 74.12 100 GLU A C 1
ATOM 768 O O . GLU A 1 100 ? -29.870 -2.507 54.299 1.00 74.12 100 GLU A O 1
ATOM 773 N N . ARG A 1 101 ? -30.365 -2.474 52.115 1.00 68.44 101 ARG A N 1
ATOM 774 C CA . ARG A 1 101 ? -31.817 -2.283 52.321 1.00 68.44 101 ARG A CA 1
ATOM 775 C C . ARG A 1 101 ? -32.547 -3.564 52.722 1.00 68.44 101 ARG A C 1
ATOM 777 O O . ARG A 1 101 ? -33.633 -3.488 53.293 1.00 68.44 101 ARG A O 1
ATOM 784 N N . GLY A 1 102 ? -31.985 -4.716 52.373 1.00 58.31 102 GLY A N 1
ATOM 785 C CA . GLY A 1 102 ? -32.588 -6.031 52.528 1.00 58.31 102 GLY A CA 1
ATOM 786 C C . GLY A 1 102 ? -32.313 -6.714 53.860 1.00 58.31 102 GLY A C 1
ATOM 787 O O . GLY A 1 102 ? -32.848 -7.799 54.042 1.00 58.31 102 GLY A O 1
ATOM 788 N N . SER A 1 103 ? -31.531 -6.126 54.775 1.00 48.16 103 SER A N 1
ATOM 789 C CA . SER A 1 103 ? -31.312 -6.670 56.124 1.00 48.16 103 SER A CA 1
ATOM 790 C C . SER A 1 103 ? -32.536 -6.424 57.026 1.00 48.16 103 SER A C 1
ATOM 792 O O . SER A 1 103 ? -32.761 -5.287 57.453 1.00 48.16 103 SER A O 1
ATOM 794 N N . PRO A 1 104 ? -33.358 -7.445 57.347 1.00 58.75 104 PRO A N 1
ATOM 795 C CA . PRO A 1 104 ? -34.508 -7.312 58.223 1.00 58.75 104 PRO A CA 1
ATOM 796 C C . PRO A 1 104 ? -34.147 -7.926 59.584 1.00 58.75 104 PRO A C 1
ATOM 798 O O . PRO A 1 104 ? -34.292 -9.125 59.807 1.00 58.75 104 PRO A O 1
ATOM 801 N N . GLY A 1 105 ? -33.672 -7.083 60.497 1.00 49.50 105 GLY A N 1
ATOM 802 C CA . GLY A 1 105 ? -33.397 -7.411 61.900 1.00 49.50 105 GLY A CA 1
ATOM 803 C C . GLY A 1 105 ? -32.299 -6.480 62.413 1.00 49.50 105 GLY A C 1
ATOM 804 O O . GLY A 1 105 ? -31.204 -6.490 61.876 1.00 49.50 105 GLY A O 1
ATOM 805 N N . ASP A 1 106 ? -32.500 -5.594 63.380 1.00 49.09 106 ASP A N 1
ATOM 806 C CA . ASP A 1 106 ? -33.310 -5.701 64.586 1.00 49.09 106 ASP A CA 1
ATOM 807 C C . ASP A 1 106 ? -33.539 -4.292 65.180 1.00 49.09 106 ASP A C 1
ATOM 809 O O . ASP A 1 106 ? -32.659 -3.437 65.125 1.00 49.09 106 ASP A O 1
ATOM 813 N N . GLY A 1 107 ? -34.722 -4.079 65.763 1.00 48.84 107 GLY A N 1
ATOM 814 C CA . GLY A 1 107 ? -34.964 -3.056 66.785 1.00 48.84 107 GLY A CA 1
ATOM 815 C C . GLY A 1 107 ? -35.175 -1.601 66.348 1.00 48.84 107 GLY A C 1
ATOM 816 O O . GLY A 1 107 ? -34.230 -0.840 66.187 1.00 48.84 107 GLY A O 1
ATOM 817 N N . GLY A 1 108 ? -36.433 -1.141 66.363 1.00 40.09 108 GLY A N 1
ATOM 818 C CA . GLY A 1 108 ? -36.688 0.278 66.649 1.00 40.09 108 GLY A CA 1
ATOM 819 C C . GLY A 1 108 ? -37.841 0.936 65.913 1.00 40.09 108 GLY A C 1
ATOM 820 O O . GLY A 1 108 ? -37.665 1.932 65.219 1.00 40.09 108 GLY A O 1
ATOM 821 N N . ARG A 1 109 ? -39.067 0.462 66.145 1.00 53.50 109 ARG A N 1
ATOM 822 C CA . ARG A 1 109 ? -40.231 1.343 66.012 1.00 53.50 109 ARG A CA 1
ATOM 823 C C . ARG A 1 109 ? -40.037 2.509 66.985 1.00 53.50 109 ARG A C 1
ATOM 825 O O . ARG A 1 109 ? -40.147 2.258 68.172 1.00 53.50 109 ARG A O 1
ATOM 832 N N . THR A 1 110 ? -39.856 3.742 66.514 1.00 44.66 110 THR A N 1
ATOM 833 C CA . THR A 1 110 ? -40.586 4.912 67.037 1.00 44.66 110 THR A CA 1
ATOM 834 C C . THR A 1 110 ? -40.454 6.131 66.122 1.00 44.66 110 THR A C 1
ATOM 836 O O . THR A 1 110 ? -39.379 6.694 65.982 1.00 44.66 110 THR A O 1
ATOM 839 N N . ARG A 1 111 ? -41.629 6.603 65.688 1.00 48.69 111 ARG A N 1
ATOM 840 C CA . ARG A 1 111 ? -42.062 8.010 65.689 1.00 48.69 111 ARG A CA 1
ATOM 841 C C . ARG A 1 111 ? -41.422 8.962 64.666 1.00 48.69 111 ARG A C 1
ATOM 843 O O . ARG A 1 111 ? -40.357 9.518 64.871 1.00 48.69 111 ARG A O 1
ATOM 850 N N . SER A 1 112 ? -42.237 9.268 63.655 1.00 51.31 112 SER A N 1
ATOM 851 C CA . SER A 1 112 ? -42.767 10.619 63.413 1.00 51.31 112 SER A CA 1
ATOM 852 C C . SER A 1 112 ? -41.781 11.778 63.589 1.00 51.31 112 SER A C 1
ATOM 854 O O . SER A 1 112 ? -41.651 12.291 64.696 1.00 51.31 112 SER A O 1
ATOM 856 N N . SER A 1 113 ? -41.224 12.284 62.485 1.00 42.47 113 SER A N 1
ATOM 857 C CA . SER A 1 113 ? -41.032 13.730 62.312 1.00 42.47 113 SER A CA 1
ATOM 858 C C . SER A 1 113 ? -40.725 14.080 60.851 1.00 42.47 113 SER A C 1
ATOM 860 O O . SER A 1 113 ? -39.597 13.968 60.384 1.00 42.47 113 SER A O 1
ATOM 862 N N . ALA A 1 114 ? -41.743 14.526 60.126 1.00 46.94 114 ALA A N 1
ATOM 863 C CA . ALA A 1 114 ? -41.586 15.661 59.219 1.00 46.94 114 ALA A CA 1
ATOM 864 C C . ALA A 1 114 ? -42.215 16.875 59.936 1.00 46.94 114 ALA A C 1
ATOM 866 O O . ALA A 1 114 ? -43.034 16.648 60.834 1.00 46.94 114 ALA A O 1
ATOM 867 N N . PRO A 1 115 ? -41.957 18.142 59.560 1.00 55.41 115 PRO A N 1
ATOM 868 C CA . PRO A 1 115 ? -41.047 18.663 58.532 1.00 55.41 115 PRO A CA 1
ATOM 869 C C . PRO A 1 115 ? -40.137 19.792 59.074 1.00 55.41 115 PRO A C 1
ATOM 871 O O . PRO A 1 115 ? -40.542 20.509 59.983 1.00 55.41 115 PRO A O 1
ATOM 874 N N . ARG A 1 116 ? -38.963 20.058 58.480 1.00 46.19 116 ARG A N 1
ATOM 875 C CA . ARG A 1 116 ? -38.341 21.399 58.558 1.00 46.19 116 ARG A CA 1
ATOM 876 C C . ARG A 1 116 ? -37.600 21.746 57.272 1.00 46.19 116 ARG A C 1
ATOM 878 O O . ARG A 1 116 ? -36.483 21.307 57.034 1.00 46.19 116 ARG A O 1
ATOM 885 N N . THR A 1 117 ? -38.248 22.580 56.470 1.00 50.31 117 THR A N 1
ATOM 886 C CA . THR A 1 117 ? -37.612 23.487 55.517 1.00 50.31 117 THR A CA 1
ATOM 887 C C . THR A 1 117 ? -36.611 24.372 56.260 1.00 50.31 117 THR A C 1
ATOM 889 O O . THR A 1 117 ? -37.014 25.217 57.059 1.00 50.31 117 THR A O 1
ATOM 892 N N . ALA A 1 118 ? -35.319 24.186 55.998 1.00 50.47 118 ALA A N 1
ATOM 893 C CA . ALA A 1 118 ? -34.278 25.142 56.347 1.00 50.47 118 ALA A CA 1
ATOM 894 C C . ALA A 1 118 ? -33.739 25.733 55.043 1.00 50.47 118 ALA A C 1
ATOM 896 O O . ALA A 1 118 ? -32.938 25.120 54.343 1.00 50.47 118 ALA A O 1
ATOM 897 N N . ILE A 1 119 ? -34.250 26.913 54.700 1.00 52.03 119 ILE A N 1
ATOM 898 C CA . ILE A 1 119 ? -33.600 27.814 53.756 1.00 52.03 119 ILE A CA 1
ATOM 899 C C . ILE A 1 119 ? -32.427 28.435 54.516 1.00 52.03 119 ILE A C 1
ATOM 901 O O . ILE A 1 119 ? -32.639 29.117 55.517 1.00 52.03 119 ILE A O 1
ATOM 905 N N . ALA A 1 120 ? -31.210 28.199 54.037 1.00 49.16 120 ALA A N 1
ATOM 906 C CA . ALA A 1 120 ? -30.034 28.982 54.382 1.00 49.16 120 ALA A CA 1
ATOM 907 C C . ALA A 1 120 ? -29.327 29.366 53.077 1.00 49.16 120 ALA A C 1
ATOM 909 O O . ALA A 1 120 ? -28.714 28.535 52.409 1.00 49.16 120 ALA A O 1
ATOM 910 N N . HIS A 1 121 ? -29.475 30.637 52.715 1.00 47.25 121 HIS A N 1
ATOM 911 C CA . HIS A 1 121 ? -28.484 31.376 51.943 1.00 47.25 121 HIS A CA 1
ATOM 912 C C . HIS A 1 121 ? -27.192 31.438 52.783 1.00 47.25 121 HIS A C 1
ATOM 914 O O . HIS A 1 121 ? -27.290 31.712 53.977 1.00 47.25 121 HIS A O 1
ATOM 920 N N . ASP A 1 122 ? -26.005 31.161 52.233 1.00 41.44 122 ASP A N 1
ATOM 921 C CA . ASP A 1 122 ? -25.157 32.203 51.634 1.00 41.44 122 ASP A CA 1
ATOM 922 C C . ASP A 1 122 ? -23.779 31.687 51.150 1.00 41.44 122 ASP A C 1
ATOM 924 O O . ASP A 1 122 ? -23.207 30.747 51.694 1.00 41.44 122 ASP A O 1
ATOM 928 N N . ASP A 1 123 ? -23.293 32.373 50.116 1.00 41.84 123 ASP A N 1
ATOM 929 C CA . ASP A 1 123 ? -21.915 32.720 49.750 1.00 41.84 123 ASP A CA 1
ATOM 930 C C . ASP A 1 123 ? -20.760 31.706 49.538 1.00 41.84 123 ASP A C 1
ATOM 932 O O . ASP A 1 123 ? -20.115 31.183 50.441 1.00 41.84 123 ASP A O 1
ATOM 936 N N . ARG A 1 124 ? -20.384 31.613 48.247 1.00 47.06 124 ARG A N 1
ATOM 937 C CA . ARG A 1 124 ? -19.040 31.873 47.674 1.00 47.06 124 ARG A CA 1
ATOM 938 C C . ARG A 1 124 ? -17.801 31.449 48.488 1.00 47.06 124 ARG A C 1
ATOM 940 O O . ARG A 1 124 ? -17.373 32.166 49.381 1.00 47.06 124 ARG A O 1
ATOM 947 N N . ALA A 1 125 ? -17.048 30.478 47.952 1.00 44.78 125 ALA A N 1
ATOM 948 C CA . ALA A 1 125 ? -15.618 30.653 47.637 1.00 44.78 125 ALA A CA 1
ATOM 949 C C . ALA A 1 125 ? -14.997 29.436 46.917 1.00 44.78 125 ALA A C 1
ATOM 951 O O . ALA A 1 125 ? -15.118 28.306 47.369 1.00 44.78 125 ALA A O 1
ATOM 952 N N . ARG A 1 126 ? -14.209 29.747 45.876 1.00 44.72 126 ARG A N 1
ATOM 953 C CA . ARG A 1 126 ? -13.038 29.009 45.349 1.00 44.72 126 ARG A CA 1
ATOM 954 C C . ARG A 1 126 ? -13.244 27.624 44.721 1.00 44.72 126 ARG A C 1
ATOM 956 O O . ARG A 1 126 ? -13.407 26.617 45.394 1.00 44.72 126 ARG A O 1
ATOM 963 N N . GLY A 1 127 ? -13.081 27.593 43.396 1.00 42.59 127 GLY A N 1
ATOM 964 C CA . GLY A 1 127 ? -12.928 26.366 42.618 1.00 42.59 127 GLY A CA 1
ATOM 965 C C . GLY A 1 127 ? -11.601 25.632 42.867 1.00 42.59 127 GLY A C 1
ATOM 966 O O . GLY A 1 127 ? -10.651 26.231 43.377 1.00 42.59 127 GLY A O 1
ATOM 967 N N . PRO A 1 128 ? -11.513 24.352 42.474 1.00 51.78 128 PRO A N 1
ATOM 968 C CA . PRO A 1 128 ? -10.254 23.633 42.410 1.00 51.78 128 PRO A CA 1
ATOM 969 C C . PRO A 1 128 ? -9.604 23.802 41.031 1.00 51.78 128 PRO A C 1
ATOM 971 O O . PRO A 1 128 ? -10.164 23.459 39.991 1.00 51.78 128 PRO A O 1
ATOM 974 N N . SER A 1 129 ? -8.397 24.358 41.065 1.00 47.47 129 SER A N 1
ATOM 975 C CA . SER A 1 129 ? -7.426 24.434 39.983 1.00 47.47 129 SER A CA 1
ATOM 976 C C . SER A 1 129 ? -7.245 23.080 39.291 1.00 47.47 129 SER A C 1
ATOM 978 O O . SER A 1 129 ? -6.941 22.081 39.942 1.00 47.47 129 SER A O 1
ATOM 980 N N . GLY A 1 130 ? -7.408 23.057 37.968 1.00 43.97 130 GLY A N 1
ATOM 981 C CA . GLY A 1 130 ? -7.044 21.909 37.142 1.00 43.97 130 GLY A CA 1
ATOM 982 C C . GLY A 1 130 ? -5.528 21.659 37.164 1.00 43.97 130 GLY A C 1
ATOM 983 O O . GLY A 1 130 ? -4.756 22.601 37.368 1.00 43.97 130 GLY A O 1
ATOM 984 N N . PRO A 1 131 ? -5.081 20.407 36.974 1.00 52.66 131 PRO A N 1
ATOM 985 C CA . PRO A 1 131 ? -3.669 20.062 37.034 1.00 52.66 131 PRO A CA 1
ATOM 986 C C . PRO A 1 131 ? -2.887 20.674 35.865 1.00 52.66 131 PRO A C 1
ATOM 988 O O . PRO A 1 131 ? -3.157 20.422 34.689 1.00 52.66 131 PRO A O 1
ATOM 991 N N . THR A 1 132 ? -1.878 21.461 36.224 1.00 43.75 132 THR A N 1
ATOM 992 C CA . THR A 1 132 ? -0.813 21.964 35.358 1.00 43.75 132 THR A CA 1
ATOM 993 C C . THR A 1 132 ? -0.043 20.797 34.737 1.00 43.75 132 THR A C 1
ATOM 995 O O . THR A 1 132 ? 0.633 20.047 35.439 1.00 43.75 132 THR A O 1
ATOM 998 N N . ARG A 1 133 ? -0.109 20.659 33.409 1.00 48.75 133 ARG A N 1
ATOM 999 C CA . ARG A 1 133 ? 0.850 19.868 32.622 1.00 48.75 133 ARG A CA 1
ATOM 1000 C C . ARG A 1 133 ? 2.236 20.530 32.695 1.00 48.75 133 ARG A C 1
ATOM 1002 O O . ARG A 1 133 ? 2.324 21.709 32.349 1.00 48.75 133 ARG A O 1
ATOM 1009 N N . PRO A 1 134 ? 3.320 19.822 33.053 1.00 50.00 134 PRO A N 1
ATOM 1010 C CA . PRO A 1 134 ? 4.663 20.288 32.743 1.00 50.00 134 PRO A CA 1
ATOM 1011 C C . PRO A 1 134 ? 4.964 19.994 31.268 1.00 50.00 134 PRO A C 1
ATOM 1013 O O . PRO A 1 134 ? 4.887 18.851 30.824 1.00 50.00 134 PRO A O 1
ATOM 1016 N N . ASN A 1 135 ? 5.278 21.044 30.512 1.00 38.94 135 ASN A N 1
ATOM 1017 C CA . ASN A 1 135 ? 5.741 20.960 29.133 1.00 38.94 135 ASN A CA 1
ATOM 1018 C C . ASN A 1 135 ? 7.201 21.425 29.118 1.00 38.94 135 ASN A C 1
ATOM 1020 O O . ASN A 1 135 ? 7.477 22.588 29.414 1.00 38.94 135 ASN A O 1
ATOM 1024 N N . ALA A 1 136 ? 8.122 20.512 28.820 1.00 37.41 136 ALA A N 1
ATOM 1025 C CA . ALA A 1 136 ?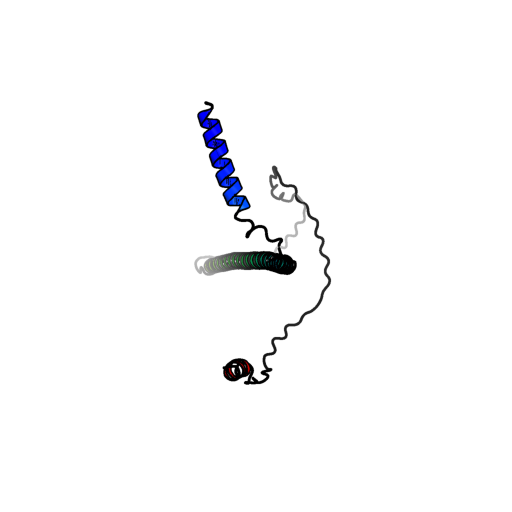 9.527 20.809 28.591 1.00 37.41 136 ALA A CA 1
ATOM 1026 C C . ALA A 1 136 ? 9.978 20.095 27.310 1.00 37.41 136 ALA A C 1
ATOM 1028 O O . ALA A 1 136 ? 10.034 18.872 27.274 1.00 37.41 136 ALA A O 1
ATOM 1029 N N . ALA A 1 137 ? 10.256 20.934 26.309 1.00 39.22 137 ALA A N 1
ATOM 1030 C CA . ALA A 1 137 ? 11.284 20.828 25.275 1.00 39.22 137 ALA A CA 1
ATOM 1031 C C . ALA A 1 137 ? 11.332 19.585 24.356 1.00 39.22 137 ALA A C 1
ATOM 1033 O O . ALA A 1 137 ? 11.709 18.495 24.762 1.00 39.22 137 ALA A O 1
ATOM 1034 N N . GLU A 1 138 ? 11.073 19.842 23.067 1.00 35.75 138 GLU A N 1
ATOM 1035 C CA . GLU A 1 138 ? 12.079 19.890 21.979 1.00 35.75 138 GLU A CA 1
ATOM 1036 C C . GLU A 1 138 ? 11.743 19.099 20.697 1.00 35.75 138 GLU A C 1
ATOM 1038 O O . GLU A 1 138 ? 11.515 17.897 20.706 1.00 35.75 138 GLU A O 1
ATOM 1043 N N . ALA A 1 139 ? 11.819 19.851 19.588 1.00 35.59 139 ALA A N 1
ATOM 1044 C CA . ALA A 1 139 ? 12.120 19.458 18.210 1.00 35.59 139 ALA A CA 1
ATOM 1045 C C . ALA A 1 139 ? 11.133 18.553 17.439 1.00 35.59 139 ALA A C 1
ATOM 1047 O O . ALA A 1 139 ? 11.145 17.331 17.528 1.00 35.59 139 ALA A O 1
ATOM 1048 N N . THR A 1 140 ? 10.391 19.145 16.498 1.00 41.03 140 THR A N 1
ATOM 1049 C CA . THR A 1 140 ? 10.777 19.127 15.071 1.00 41.03 140 THR A CA 1
ATOM 1050 C C . THR A 1 140 ? 9.836 20.012 14.254 1.00 41.03 140 THR A C 1
ATOM 1052 O O . THR A 1 140 ? 8.614 19.963 14.366 1.00 41.03 140 THR A O 1
ATOM 1055 N N . ASP A 1 141 ? 10.476 20.880 13.484 1.00 41.88 141 ASP A N 1
ATOM 1056 C CA . ASP A 1 141 ? 9.929 21.765 12.469 1.00 41.88 141 ASP A CA 1
ATOM 1057 C C . ASP A 1 141 ? 9.422 20.946 11.267 1.00 41.88 141 ASP A C 1
ATOM 1059 O O . ASP A 1 141 ? 10.062 19.978 10.857 1.00 41.88 141 ASP A O 1
ATOM 1063 N N . GLY A 1 142 ? 8.255 21.302 10.729 1.00 35.81 142 GLY A N 1
ATOM 1064 C CA . GLY A 1 142 ? 7.590 20.538 9.668 1.00 35.81 142 GLY A CA 1
ATOM 1065 C C . GLY A 1 142 ? 6.126 20.917 9.463 1.00 35.81 142 GLY A C 1
ATOM 1066 O O . GLY A 1 142 ? 5.260 20.051 9.361 1.00 35.81 142 GLY A O 1
ATOM 1067 N N . GLY A 1 143 ? 5.824 22.216 9.450 1.00 33.66 143 GLY A N 1
ATOM 1068 C CA . GLY A 1 143 ? 4.490 22.717 9.134 1.00 33.66 143 GLY A CA 1
ATOM 1069 C C . GLY A 1 143 ? 4.201 22.638 7.635 1.00 33.66 143 GLY A C 1
ATOM 1070 O O . GLY A 1 143 ? 4.760 23.409 6.861 1.00 33.66 143 GLY A O 1
ATOM 1071 N N . LEU A 1 144 ? 3.273 21.768 7.230 1.00 45.91 144 LEU A N 1
ATOM 1072 C CA . LEU A 1 144 ? 2.527 21.941 5.984 1.00 45.91 144 LEU A CA 1
ATOM 1073 C C . LEU A 1 144 ? 1.031 22.043 6.282 1.00 45.91 144 LEU A C 1
ATOM 1075 O O . LEU A 1 144 ? 0.327 21.075 6.555 1.00 45.91 144 LEU A O 1
ATOM 1079 N N . ASP A 1 145 ? 0.604 23.297 6.215 1.00 42.44 145 ASP A N 1
ATOM 1080 C CA . ASP A 1 145 ? -0.745 23.815 6.060 1.00 42.44 145 ASP A CA 1
ATOM 1081 C C . ASP A 1 145 ? -1.477 23.062 4.928 1.00 42.44 145 ASP A C 1
ATOM 1083 O O . ASP A 1 145 ? -1.154 23.210 3.748 1.00 42.44 145 ASP A O 1
ATOM 1087 N N . ARG A 1 146 ? -2.472 22.233 5.264 1.00 38.97 146 ARG A N 1
ATOM 1088 C CA . ARG A 1 146 ? -3.460 21.759 4.285 1.00 38.97 146 ARG A CA 1
ATOM 1089 C C . ARG A 1 146 ? -4.864 21.950 4.831 1.00 38.97 146 ARG A C 1
ATOM 1091 O O . ARG A 1 146 ? -5.505 21.039 5.349 1.00 38.97 146 ARG A O 1
ATOM 1098 N N . ARG A 1 147 ? -5.323 23.191 4.680 1.00 41.59 147 ARG A N 1
ATOM 1099 C CA . ARG A 1 147 ? -6.729 23.576 4.748 1.00 41.59 147 ARG A CA 1
ATOM 1100 C C . ARG A 1 147 ? -7.588 22.671 3.868 1.00 41.59 147 ARG A C 1
ATOM 1102 O O . ARG A 1 147 ? -7.319 22.443 2.692 1.00 41.59 147 ARG A O 1
ATOM 1109 N N . THR A 1 148 ? -8.656 22.217 4.498 1.00 45.12 148 THR A N 1
ATOM 1110 C CA . THR A 1 148 ? -9.836 21.573 3.947 1.00 45.12 148 THR A CA 1
ATOM 1111 C C . THR A 1 148 ? -10.514 22.460 2.903 1.00 45.12 148 THR A C 1
ATOM 1113 O O . THR A 1 148 ? -10.970 23.557 3.229 1.00 45.12 148 THR A O 1
ATOM 1116 N N . ALA A 1 149 ? -10.656 21.954 1.681 1.00 41.91 149 ALA A N 1
ATOM 1117 C CA . ALA A 1 149 ? -11.671 22.405 0.739 1.00 41.91 149 ALA A CA 1
ATOM 1118 C C . ALA A 1 149 ? -12.516 21.192 0.343 1.00 41.91 149 ALA A C 1
ATOM 1120 O O . ALA A 1 149 ? -12.133 20.345 -0.457 1.00 41.91 149 ALA A O 1
ATOM 1121 N N . THR A 1 150 ? -13.658 21.119 1.011 1.00 43.00 150 THR A N 1
ATOM 1122 C CA . THR A 1 150 ? -14.844 20.362 0.635 1.00 43.00 150 THR A CA 1
ATOM 1123 C C . THR A 1 150 ? -15.317 20.801 -0.753 1.00 43.00 150 THR A C 1
ATOM 1125 O O . THR A 1 150 ? -15.538 21.986 -0.992 1.00 43.00 150 THR A O 1
ATOM 1128 N N . THR A 1 151 ? -15.480 19.860 -1.679 1.00 43.97 151 THR A N 1
ATOM 1129 C CA . THR A 1 151 ? -16.443 19.969 -2.782 1.00 43.97 151 THR A CA 1
ATOM 1130 C C . THR A 1 151 ? -16.898 18.558 -3.117 1.00 43.97 151 THR A C 1
ATOM 1132 O O . THR A 1 151 ? -16.096 17.693 -3.457 1.00 43.97 151 THR A O 1
ATOM 1135 N N . GLY A 1 152 ? -18.190 18.330 -2.892 1.00 38.44 152 GLY A N 1
ATOM 1136 C CA . GLY A 1 152 ? -18.841 17.042 -3.040 1.00 38.44 152 GLY A CA 1
ATOM 1137 C C . GLY A 1 152 ? -18.941 16.572 -4.486 1.00 38.44 152 GLY A C 1
ATOM 1138 O O . GLY A 1 152 ? -18.888 17.349 -5.434 1.00 38.44 152 GLY A O 1
ATOM 1139 N N . GLY A 1 153 ? -19.156 15.272 -4.613 1.00 35.78 153 GLY A N 1
ATOM 1140 C CA . GLY A 1 153 ? -19.511 14.613 -5.856 1.00 35.78 153 GLY A CA 1
ATOM 1141 C C . GLY A 1 153 ? -19.960 13.208 -5.513 1.00 35.78 153 GLY A C 1
ATOM 1142 O O . GLY A 1 153 ? -19.144 12.346 -5.216 1.00 35.78 153 GLY A O 1
ATOM 1143 N N . GLN A 1 154 ? -21.272 13.035 -5.441 1.00 46.69 154 GLN A N 1
ATOM 1144 C CA . GLN A 1 154 ? -21.962 11.779 -5.189 1.00 46.69 154 GLN A CA 1
ATOM 1145 C C . GLN A 1 154 ? -21.480 10.711 -6.182 1.00 46.69 154 GLN A C 1
ATOM 1147 O O . GLN A 1 154 ? -21.449 10.973 -7.379 1.00 46.69 154 GLN A O 1
ATOM 1152 N N . SER A 1 155 ? -21.164 9.508 -5.709 1.00 40.44 155 SER A N 1
ATOM 1153 C CA . SER A 1 155 ? -21.203 8.328 -6.573 1.00 40.44 155 SER A CA 1
ATOM 1154 C C . SER A 1 155 ? -21.862 7.204 -5.797 1.00 40.44 155 SER A C 1
ATOM 1156 O O . SER A 1 155 ? -21.319 6.661 -4.834 1.00 40.44 155 SER A O 1
ATOM 1158 N N . THR A 1 156 ? -23.123 6.995 -6.145 1.00 53.38 156 THR A N 1
ATOM 1159 C CA . THR A 1 156 ? -24.009 5.980 -5.604 1.00 53.38 156 THR A CA 1
ATOM 1160 C C . THR A 1 156 ? -23.493 4.598 -5.960 1.00 53.38 156 THR A C 1
ATOM 1162 O O . THR A 1 156 ? -23.056 4.343 -7.077 1.00 53.38 156 THR A O 1
ATOM 1165 N N . SER A 1 157 ? -23.581 3.710 -4.983 1.00 45.16 157 SER A N 1
ATOM 1166 C CA . SER A 1 157 ? -23.452 2.270 -5.132 1.00 45.16 157 SER A CA 1
ATOM 1167 C C . SER A 1 157 ? -24.453 1.774 -6.175 1.00 45.16 157 SER A C 1
ATOM 1169 O O . SER A 1 157 ? -25.653 1.955 -5.984 1.00 45.16 157 SER A O 1
ATOM 1171 N N . ASP A 1 158 ? -23.965 1.136 -7.234 1.00 44.56 158 ASP A N 1
ATOM 1172 C CA . ASP A 1 158 ? -24.784 0.360 -8.164 1.00 44.56 158 ASP A CA 1
ATOM 1173 C C . ASP A 1 158 ? -24.077 -0.976 -8.412 1.00 44.56 158 ASP A C 1
ATOM 1175 O O . ASP A 1 158 ? -23.243 -1.129 -9.300 1.00 44.56 158 ASP A O 1
ATOM 1179 N N . TRP A 1 159 ? -24.328 -1.923 -7.507 1.00 49.59 159 TRP A N 1
ATOM 1180 C CA . TRP A 1 159 ? -23.997 -3.331 -7.697 1.00 49.59 159 TRP A CA 1
ATOM 1181 C C . TRP A 1 159 ? -25.214 -4.003 -8.335 1.00 49.59 159 TRP A C 1
ATOM 1183 O O . TRP A 1 159 ? -26.022 -4.619 -7.642 1.00 49.59 159 TRP A O 1
ATOM 1193 N N . GLY A 1 160 ? -25.351 -3.830 -9.649 1.00 39.22 160 GLY A N 1
ATOM 1194 C CA . GLY A 1 160 ? -26.268 -4.580 -10.500 1.00 39.22 160 GLY A CA 1
ATOM 1195 C C . GLY A 1 160 ? -25.513 -5.703 -11.204 1.00 39.22 160 GLY A C 1
ATOM 1196 O O . GLY A 1 160 ? -24.800 -5.465 -12.174 1.00 39.22 160 GLY A O 1
ATOM 1197 N N . LEU A 1 161 ? -25.638 -6.917 -10.671 1.00 47.75 161 LEU A N 1
ATOM 1198 C CA . LEU A 1 161 ? -25.445 -8.147 -11.437 1.00 47.75 161 LEU A CA 1
ATOM 1199 C C . LEU A 1 161 ? -26.550 -8.243 -12.506 1.00 47.75 161 LEU A C 1
ATOM 1201 O O . LEU A 1 161 ? -27.630 -7.696 -12.299 1.00 47.75 161 LEU A O 1
ATOM 1205 N N . ASP A 1 162 ? -26.254 -8.986 -13.575 1.00 51.16 162 ASP A N 1
ATOM 1206 C CA . ASP A 1 162 ? -27.093 -9.332 -14.737 1.00 51.16 162 ASP A CA 1
ATOM 1207 C C . ASP A 1 162 ? -26.889 -8.469 -15.994 1.00 51.16 162 ASP A C 1
ATOM 1209 O O . ASP A 1 162 ? -27.733 -7.659 -16.366 1.00 51.16 162 ASP A O 1
ATOM 1213 N N . ASP A 1 163 ? -25.785 -8.732 -16.703 1.00 46.53 163 ASP A N 1
ATOM 1214 C CA . ASP A 1 163 ? -25.845 -8.895 -18.162 1.00 46.53 163 ASP A CA 1
ATOM 1215 C C . ASP A 1 163 ? -24.704 -9.830 -18.608 1.00 46.53 163 ASP A C 1
ATOM 1217 O O . ASP A 1 163 ? -23.528 -9.460 -18.608 1.00 46.53 163 ASP A O 1
ATOM 1221 N N . GLU A 1 164 ? -25.042 -11.083 -18.915 1.00 52.84 164 GLU A N 1
ATOM 1222 C CA . GLU A 1 164 ? -24.201 -11.961 -19.732 1.00 52.84 164 GLU A CA 1
ATOM 1223 C C . GLU A 1 164 ? -24.465 -11.639 -21.208 1.00 52.84 164 GLU A C 1
ATOM 1225 O O . GLU A 1 164 ? -25.555 -11.940 -21.699 1.00 52.84 164 GLU A O 1
ATOM 1230 N N . PRO A 1 165 ? -23.482 -11.123 -21.963 1.00 54.44 165 PRO A N 1
ATOM 1231 C CA . PRO A 1 165 ? -23.476 -11.293 -23.401 1.00 54.44 165 PRO A CA 1
ATOM 1232 C C . PRO A 1 165 ? -22.659 -12.533 -23.776 1.00 54.44 165 PRO A C 1
ATOM 1234 O O . PRO A 1 165 ? -21.483 -12.682 -23.443 1.00 54.44 165 PRO A O 1
ATOM 1237 N N . GLU A 1 166 ? -23.353 -13.410 -24.488 1.00 48.25 166 GLU A N 1
ATOM 1238 C CA . GLU A 1 166 ? -22.924 -14.671 -25.071 1.00 48.25 166 GLU A CA 1
ATOM 1239 C C . GLU A 1 166 ? -21.506 -14.662 -25.660 1.00 48.25 166 GLU A C 1
ATOM 1241 O O . GLU A 1 166 ? -21.064 -13.736 -26.340 1.00 48.25 166 GLU A O 1
ATOM 1246 N N . SER A 1 167 ? -20.820 -15.781 -25.446 1.00 47.47 167 SER A N 1
ATOM 1247 C CA . SER A 1 167 ? -19.579 -16.159 -26.110 1.00 47.47 167 SER A CA 1
ATOM 1248 C C . SER A 1 167 ? -19.781 -16.336 -27.623 1.00 47.47 167 SER A C 1
ATOM 1250 O O . SER A 1 167 ? -20.559 -17.205 -28.022 1.00 47.47 167 SER A O 1
ATOM 1252 N N . PRO A 1 168 ? -19.017 -15.644 -28.487 1.00 55.28 168 PRO A N 1
ATOM 1253 C CA . PRO A 1 168 ? -18.704 -16.168 -29.802 1.00 55.28 168 PRO A CA 1
ATOM 1254 C C . PRO A 1 168 ? -17.416 -16.994 -29.708 1.00 55.28 168 PRO A C 1
ATOM 1256 O O . PRO A 1 168 ? -16.298 -16.475 -29.728 1.00 55.28 168 PRO A O 1
ATOM 1259 N N . ALA A 1 169 ? -17.577 -18.312 -29.637 1.00 50.34 169 ALA A N 1
ATOM 1260 C CA . ALA A 1 169 ? -16.639 -19.193 -30.313 1.00 50.34 169 ALA A CA 1
ATOM 1261 C C . ALA A 1 169 ? -16.659 -18.816 -31.805 1.00 50.34 169 ALA A C 1
ATOM 1263 O O . ALA A 1 169 ? -17.721 -18.892 -32.409 1.00 50.34 169 ALA A O 1
ATOM 1264 N N . ASP A 1 170 ? -15.550 -18.328 -32.368 1.00 44.91 170 ASP A N 1
ATOM 1265 C CA . ASP A 1 170 ? -14.830 -19.054 -33.423 1.00 44.91 170 ASP A CA 1
ATOM 1266 C C . ASP A 1 170 ? -13.632 -18.286 -34.020 1.00 44.91 170 ASP A C 1
ATOM 1268 O O . ASP A 1 170 ? -13.600 -17.062 -34.105 1.00 44.91 170 ASP A O 1
ATOM 1272 N N . GLU A 1 171 ? -12.669 -19.083 -34.490 1.00 53.03 171 GLU A N 1
ATOM 1273 C CA . GLU A 1 171 ? -11.814 -18.824 -35.659 1.00 53.03 171 GLU A CA 1
ATOM 1274 C C . GLU A 1 171 ? -10.845 -17.624 -35.669 1.00 53.03 171 GLU A C 1
ATOM 1276 O O . GLU A 1 171 ? -11.039 -16.612 -36.340 1.00 53.03 171 GLU A O 1
ATOM 1281 N N . THR A 1 172 ? -9.638 -17.806 -35.119 1.00 52.31 172 THR A N 1
ATOM 1282 C CA . THR A 1 172 ? -8.444 -17.160 -35.728 1.00 52.31 172 THR A CA 1
ATOM 1283 C C . THR A 1 172 ? -7.162 -18.004 -35.702 1.00 52.31 172 THR A C 1
ATOM 1285 O O . THR A 1 172 ? -6.171 -17.657 -36.342 1.00 52.31 172 THR A O 1
ATOM 1288 N N . SER A 1 173 ? -7.175 -19.188 -35.084 1.00 55.12 173 SER A N 1
ATOM 1289 C CA . SER A 1 173 ? -5.969 -20.027 -34.956 1.00 55.12 173 SER A CA 1
ATOM 1290 C C . SER A 1 173 ? -5.794 -21.093 -36.0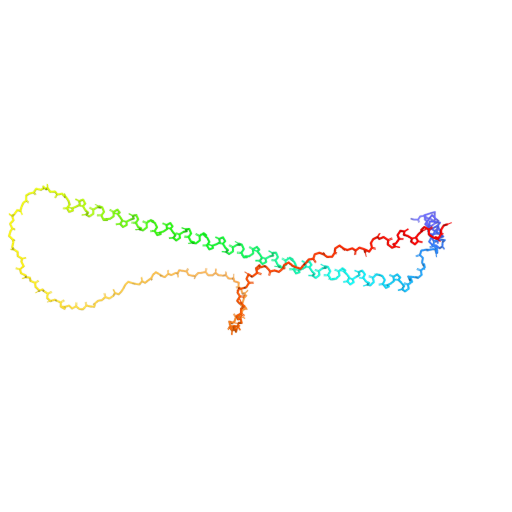53 1.00 55.12 173 SER A C 1
ATOM 1292 O O . SER A 1 173 ? -4.858 -21.888 -35.989 1.00 55.12 173 SER A O 1
ATOM 1294 N N . HIS A 1 174 ? -6.647 -21.130 -37.086 1.00 56.56 174 HIS A N 1
ATOM 1295 C CA . HIS A 1 174 ? -6.551 -22.111 -38.188 1.00 56.56 174 HIS A CA 1
ATOM 1296 C C . HIS A 1 174 ? -6.091 -21.542 -39.543 1.00 56.56 174 HIS A C 1
ATOM 1298 O O . HIS A 1 174 ? -5.752 -22.310 -40.441 1.00 56.56 174 HIS A O 1
ATOM 1304 N N . GLY A 1 175 ? -5.959 -20.218 -39.689 1.00 55.59 175 GLY A N 1
ATOM 1305 C CA . GLY A 1 175 ? -5.486 -19.605 -40.941 1.00 55.59 175 GLY A CA 1
ATOM 1306 C C . GLY A 1 175 ? -3.965 -19.647 -41.149 1.00 55.59 175 GLY A C 1
ATOM 1307 O O . GLY A 1 175 ? -3.492 -19.653 -42.286 1.00 55.59 175 GLY A O 1
ATOM 1308 N N . LEU A 1 176 ? -3.178 -19.694 -40.068 1.00 60.69 176 LEU A N 1
ATOM 1309 C CA . LEU A 1 176 ? -1.716 -19.571 -40.151 1.00 60.69 176 LEU A CA 1
ATOM 1310 C C . LEU A 1 176 ? -1.038 -20.908 -40.501 1.00 60.69 176 LEU A C 1
ATOM 1312 O O . LEU A 1 176 ? -0.109 -20.936 -41.303 1.00 60.69 176 LEU A O 1
ATOM 1316 N N . LEU A 1 177 ? -1.574 -22.030 -40.004 1.00 63.44 177 LEU A N 1
ATOM 1317 C CA . LEU A 1 177 ? -1.089 -23.377 -40.339 1.00 63.44 177 LEU A CA 1
ATOM 1318 C C . LEU A 1 177 ? -1.494 -23.829 -41.753 1.00 63.44 177 LEU A C 1
ATOM 1320 O O . LEU A 1 177 ? -0.769 -24.603 -42.375 1.00 63.44 177 LEU A O 1
ATOM 1324 N N . ALA A 1 178 ? -2.601 -23.313 -42.299 1.00 63.00 178 ALA A N 1
ATOM 1325 C CA . ALA A 1 178 ? -3.016 -23.608 -43.671 1.00 63.00 178 ALA A CA 1
ATOM 1326 C C . ALA A 1 178 ? -2.098 -22.955 -44.725 1.00 63.00 178 ALA A C 1
ATOM 1328 O O . ALA A 1 178 ? -1.821 -23.570 -45.750 1.00 63.00 178 ALA A O 1
ATOM 1329 N N . ARG A 1 179 ? -1.561 -21.751 -44.463 1.00 62.41 179 ARG A N 1
ATOM 1330 C CA . ARG A 1 179 ? -0.658 -21.048 -45.400 1.00 62.41 179 ARG A CA 1
ATOM 1331 C C . ARG A 1 179 ? 0.745 -21.649 -45.481 1.00 62.41 179 ARG A C 1
ATOM 1333 O O . ARG A 1 179 ? 1.374 -21.563 -46.527 1.00 62.41 179 ARG A O 1
ATOM 1340 N N . VAL A 1 180 ? 1.232 -22.274 -44.409 1.00 71.69 180 VAL A N 1
ATOM 1341 C CA . VAL A 1 180 ? 2.563 -22.913 -44.398 1.00 71.69 180 VAL A CA 1
ATOM 1342 C C . VAL A 1 180 ? 2.575 -24.218 -45.207 1.00 71.69 180 VAL A C 1
ATOM 1344 O O . VAL A 1 180 ? 3.610 -24.597 -45.741 1.00 71.69 180 VAL A O 1
ATOM 1347 N N . ARG A 1 181 ? 1.424 -24.884 -45.363 1.00 70.44 181 ARG A N 1
ATOM 1348 C CA . ARG A 1 181 ? 1.306 -26.128 -46.139 1.00 70.44 181 ARG A CA 1
ATOM 1349 C C . ARG A 1 181 ? 1.258 -25.913 -47.662 1.00 70.44 181 ARG A C 1
ATOM 1351 O O . ARG A 1 181 ? 1.523 -26.859 -48.387 1.00 70.44 181 ARG A O 1
ATOM 1358 N N . ASP A 1 182 ? 0.945 -24.710 -48.137 1.00 68.56 182 ASP A N 1
ATOM 1359 C CA . ASP A 1 182 ? 0.828 -24.399 -49.576 1.00 68.56 182 ASP A CA 1
ATOM 1360 C C . ASP A 1 182 ? 2.137 -23.846 -50.189 1.00 68.56 182 ASP A C 1
ATOM 1362 O O . ASP A 1 182 ? 2.196 -23.516 -51.368 1.00 68.56 182 ASP A O 1
ATOM 1366 N N . LEU A 1 183 ? 3.197 -23.726 -49.378 1.00 67.69 183 LEU A N 1
ATOM 1367 C CA . LEU A 1 183 ? 4.515 -23.191 -49.760 1.00 67.69 183 LEU A CA 1
ATOM 1368 C C . LEU A 1 183 ? 5.646 -24.241 -49.728 1.00 67.69 183 LEU A C 1
ATOM 1370 O O . LEU A 1 183 ? 6.817 -23.879 -49.850 1.00 67.69 183 LEU A O 1
ATOM 1374 N N . LEU A 1 184 ? 5.296 -25.524 -49.582 1.00 58.97 184 LEU A N 1
ATOM 1375 C CA . LEU A 1 184 ? 6.179 -26.694 -49.703 1.00 58.97 184 LEU A CA 1
ATOM 1376 C C . LEU A 1 184 ? 5.690 -27.593 -50.840 1.00 58.97 184 LEU A C 1
ATOM 1378 O O . LEU A 1 184 ? 6.560 -28.128 -51.561 1.00 58.97 184 LEU A O 1
#